Protein AF-A0A3S3UK06-F1 (afdb_monomer)

Solvent-accessible surface area (backbone atoms only — not comparable to full-atom values): 11164 Å² total; per-residue (Å²): 131,56,74,67,57,49,53,51,53,51,48,53,54,51,52,50,52,58,71,68,44,91,61,56,70,67,58,51,51,52,46,54,49,53,47,50,53,51,37,51,52,52,20,54,52,26,47,49,49,29,53,50,50,45,53,53,40,50,52,49,52,54,51,50,52,54,52,50,51,54,51,50,55,51,28,66,76,66,71,41,63,72,65,49,57,58,49,51,55,35,52,49,46,50,51,51,50,41,52,52,52,46,50,51,30,51,52,54,24,58,51,33,59,82,68,93,85,65,58,65,66,59,53,47,54,52,31,56,52,50,46,56,52,47,54,53,50,49,51,54,52,47,64,63,46,36,40,55,39,45,47,28,47,45,65,72,75,37,75,88,63,82,70,55,73,67,55,53,51,52,51,21,51,50,54,34,50,53,51,50,52,52,47,52,52,49,44,46,71,71,41,49,58,56,49,51,54,49,50,54,50,43,55,64,74,74,107

Sequence (207 aa):
MELDEFKAHWKTIQDNEFQQQKIPSEKLKQIIMNTTDTLGHLHSKSAYWKKFGTATNQILLGMLAVVSLIMLIKGIYLHRIAGILESVAYLTIMVIYCIVTIWVFKRQEQIFTIYSGDNVMVTLKQTISAFRRFYLMFNIIYLFLYPAYFYAVIKLFLPYWHPSLQTIFITCALATSISLIGGHWYYKVKFFKKLKSLEENLKYLES

pLDDT: mean 85.5, std 9.91, range [49.47, 96.31]

Structure (mmCIF, N/CA/C/O backbone):
data_AF-A0A3S3UK06-F1
#
_entry.id   AF-A0A3S3UK06-F1
#
loop_
_atom_site.group_PDB
_atom_site.id
_atom_site.type_symbol
_atom_site.label_atom_id
_atom_site.label_alt_id
_atom_site.label_comp_id
_atom_site.label_asym_id
_atom_site.label_entity_id
_atom_site.label_seq_id
_atom_site.pdbx_PDB_ins_code
_atom_site.Cartn_x
_atom_site.Cartn_y
_atom_site.Cartn_z
_atom_site.occupancy
_atom_site.B_iso_or_equiv
_atom_site.auth_seq_id
_atom_site.auth_comp_id
_atom_site.auth_asym_id
_atom_site.auth_atom_id
_atom_site.pdbx_PDB_model_num
ATOM 1 N N . MET A 1 1 ? -57.625 -4.177 30.493 1.00 57.59 1 MET A N 1
ATOM 2 C CA . MET A 1 1 ? -56.449 -3.435 30.972 1.00 57.59 1 MET A CA 1
ATOM 3 C C . MET A 1 1 ? -56.649 -1.996 30.560 1.00 57.59 1 MET A C 1
ATOM 5 O O . MET A 1 1 ? -56.781 -1.738 29.364 1.00 57.59 1 MET A O 1
ATOM 9 N N . GLU A 1 2 ? -56.820 -1.104 31.531 1.00 77.56 2 GLU A N 1
ATOM 10 C CA . GLU A 1 2 ? -57.000 0.323 31.252 1.00 77.56 2 GLU A CA 1
ATOM 11 C C . GLU A 1 2 ? -55.687 0.926 30.729 1.00 77.56 2 GLU A C 1
ATOM 13 O O . GLU A 1 2 ? -54.597 0.411 30.988 1.00 77.56 2 GLU A O 1
ATOM 18 N N . LEU A 1 3 ? -55.773 2.002 29.942 1.00 71.25 3 LEU A N 1
ATOM 19 C CA . LEU A 1 3 ? -54.619 2.606 29.260 1.00 71.25 3 LEU A CA 1
ATOM 20 C C . LEU A 1 3 ? -53.489 2.989 30.237 1.00 71.25 3 LEU A C 1
ATOM 22 O O . LEU A 1 3 ? -52.310 2.947 29.878 1.00 71.25 3 LEU A O 1
ATOM 26 N N . ASP A 1 4 ? -53.846 3.326 31.474 1.00 78.56 4 ASP A N 1
ATOM 27 C CA . ASP A 1 4 ? -52.898 3.703 32.518 1.00 78.56 4 ASP A CA 1
ATOM 28 C C . ASP A 1 4 ? -52.189 2.490 33.139 1.00 78.56 4 ASP A C 1
ATOM 30 O O . ASP A 1 4 ? -50.986 2.561 33.400 1.00 78.56 4 ASP A O 1
ATOM 34 N N . GLU A 1 5 ? -52.855 1.335 33.242 1.00 74.69 5 GLU A N 1
ATOM 35 C CA . GLU A 1 5 ? -52.210 0.064 33.607 1.00 74.69 5 GLU A CA 1
ATOM 36 C C . GLU A 1 5 ? -51.237 -0.401 32.517 1.00 74.69 5 GLU A C 1
ATOM 38 O O . GLU A 1 5 ? -50.160 -0.913 32.824 1.00 74.69 5 GLU A O 1
ATOM 43 N N . PHE A 1 6 ? -51.565 -0.172 31.239 1.00 75.25 6 PHE A N 1
ATOM 44 C CA . PHE A 1 6 ? -50.660 -0.466 30.122 1.00 75.25 6 PHE A CA 1
ATOM 45 C C . PHE A 1 6 ? -49.410 0.398 30.138 1.00 75.25 6 PHE A C 1
ATOM 47 O O . PHE A 1 6 ? -48.307 -0.128 30.006 1.00 75.25 6 PHE A O 1
ATOM 54 N N . LYS A 1 7 ? -49.549 1.704 30.363 1.00 76.75 7 LYS A N 1
ATOM 55 C CA . LYS A 1 7 ? -48.389 2.595 30.489 1.00 76.75 7 LYS A CA 1
ATOM 56 C C . LYS A 1 7 ? -47.527 2.243 31.696 1.00 76.75 7 LYS A C 1
ATOM 58 O O . LYS A 1 7 ? -46.304 2.262 31.574 1.00 76.75 7 LYS A O 1
ATOM 63 N N . ALA A 1 8 ? -48.140 1.912 32.833 1.00 81.06 8 ALA A N 1
ATOM 64 C CA . ALA A 1 8 ? -47.413 1.502 34.029 1.00 81.06 8 ALA A CA 1
ATOM 65 C C . ALA A 1 8 ? -46.635 0.203 33.782 1.00 81.06 8 ALA A C 1
ATOM 67 O O . ALA A 1 8 ? -45.427 0.169 34.001 1.00 81.06 8 ALA A O 1
ATOM 68 N N . HIS A 1 9 ? -47.293 -0.820 33.230 1.00 77.19 9 HIS A N 1
ATOM 69 C CA . HIS A 1 9 ? -46.666 -2.102 32.919 1.00 77.19 9 HIS A CA 1
ATOM 70 C C . HIS A 1 9 ? -45.554 -1.968 31.870 1.00 77.19 9 HIS A C 1
ATOM 72 O O . HIS A 1 9 ? -44.464 -2.505 32.048 1.00 77.19 9 HIS A O 1
ATOM 78 N N . TRP A 1 10 ? -45.792 -1.187 30.815 1.00 75.25 10 TRP A N 1
ATOM 79 C CA . TRP A 1 10 ? -44.802 -0.910 29.778 1.00 75.25 10 TRP A CA 1
ATOM 80 C C . TRP A 1 10 ? -43.575 -0.187 30.333 1.00 75.25 10 TRP A C 1
ATOM 82 O O . TRP A 1 10 ? -42.446 -0.569 30.041 1.00 75.25 10 TRP A O 1
ATOM 92 N N . LYS A 1 11 ? -43.786 0.818 31.188 1.00 77.44 11 LYS A N 1
ATOM 93 C CA . LYS A 1 11 ? -42.698 1.536 31.851 1.00 77.44 11 LYS A CA 1
ATOM 94 C C . LYS A 1 11 ? -41.896 0.616 32.769 1.00 77.44 11 LYS A C 1
ATOM 96 O O . LYS A 1 11 ? -40.678 0.673 32.745 1.00 77.44 11 LYS A O 1
ATOM 101 N N . THR A 1 12 ? -42.549 -0.277 33.515 1.00 78.44 12 THR A N 1
ATOM 102 C CA . THR A 1 12 ? -41.859 -1.270 34.352 1.00 78.44 12 THR A CA 1
ATOM 103 C C . THR A 1 12 ? -41.043 -2.258 33.521 1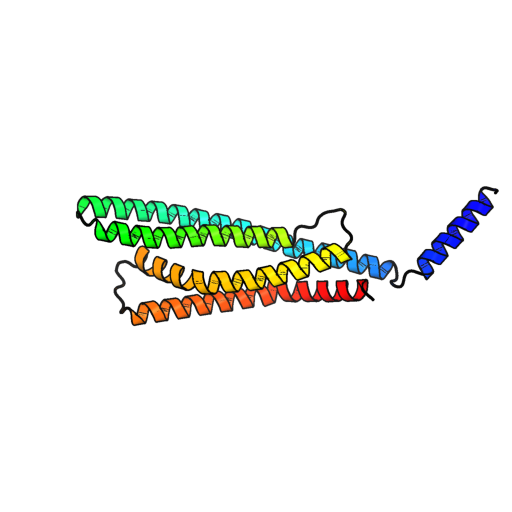.00 78.44 12 THR A C 1
ATOM 105 O O . THR A 1 12 ? -39.917 -2.569 33.894 1.00 78.44 12 THR A O 1
ATOM 108 N N . ILE A 1 13 ? -41.567 -2.730 32.386 1.00 73.19 13 ILE A N 1
ATOM 109 C CA . ILE A 1 13 ? -40.815 -3.588 31.457 1.00 73.19 13 ILE A CA 1
ATOM 110 C C . ILE A 1 13 ? -39.594 -2.838 30.919 1.00 73.19 13 ILE A C 1
ATOM 112 O O . ILE A 1 13 ? -38.487 -3.366 30.957 1.00 73.19 13 ILE A O 1
ATOM 116 N N . GLN A 1 14 ? -39.778 -1.593 30.485 1.00 65.75 14 GLN A N 1
ATOM 117 C CA . GLN A 1 14 ? -38.716 -0.779 29.909 1.00 65.75 14 GLN A CA 1
ATOM 118 C C . GLN A 1 14 ? -37.641 -0.407 30.946 1.00 65.75 14 GLN A C 1
ATOM 120 O O . GLN A 1 14 ? -36.450 -0.504 30.663 1.00 65.75 14 GLN A O 1
ATOM 125 N N . ASP A 1 15 ? -38.039 -0.045 32.166 1.00 67.62 15 ASP A N 1
ATOM 126 C CA . ASP A 1 15 ? -37.126 0.241 33.277 1.00 67.62 15 ASP A CA 1
ATOM 127 C C . ASP A 1 15 ? -36.375 -1.029 33.720 1.00 67.62 15 ASP A C 1
ATOM 129 O O . ASP A 1 15 ? -35.178 -0.965 34.002 1.00 67.62 15 ASP A O 1
ATOM 133 N N . ASN A 1 16 ? -37.028 -2.197 33.702 1.00 64.25 16 ASN A N 1
ATOM 134 C CA . ASN A 1 16 ? -36.376 -3.485 33.954 1.00 64.25 16 ASN A CA 1
ATOM 135 C C . ASN A 1 16 ? -35.381 -3.854 32.843 1.00 64.25 16 ASN A C 1
ATOM 137 O O . ASN A 1 16 ? -34.297 -4.349 33.146 1.00 64.25 16 ASN A O 1
ATOM 141 N N . GLU A 1 17 ? -35.690 -3.575 31.574 1.00 59.44 17 GLU A N 1
ATOM 142 C CA . GLU A 1 17 ? -34.741 -3.732 30.463 1.00 59.44 17 GLU A CA 1
ATOM 143 C C . GLU A 1 17 ? -33.542 -2.783 30.599 1.00 59.44 17 GLU A C 1
ATOM 145 O O . GLU A 1 17 ? -32.403 -3.192 30.371 1.00 59.44 17 GLU A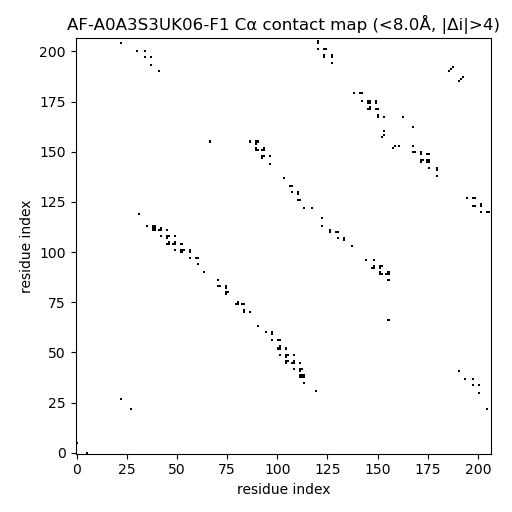 O 1
ATOM 150 N N . PHE A 1 18 ? -33.759 -1.537 31.035 1.00 60.03 18 PHE A N 1
ATOM 151 C CA . PHE A 1 18 ? -32.674 -0.594 31.317 1.00 60.03 18 PHE A CA 1
ATOM 152 C C . PHE A 1 18 ? -31.808 -1.023 32.508 1.00 60.03 18 PHE A C 1
ATOM 154 O O . PHE A 1 18 ? -30.592 -0.842 32.461 1.00 60.03 18 PHE A O 1
ATOM 161 N N . GLN A 1 19 ? -32.392 -1.619 33.551 1.00 59.59 19 GLN A N 1
ATOM 162 C CA . GLN A 1 19 ? -31.635 -2.173 34.682 1.00 59.59 19 GLN A CA 1
ATOM 163 C C . GLN A 1 19 ? -30.876 -3.460 34.322 1.00 59.59 19 GLN A C 1
ATOM 165 O O . GLN A 1 19 ? -29.834 -3.745 34.912 1.00 59.59 19 GLN A O 1
ATOM 170 N N . GLN A 1 20 ? -31.360 -4.222 33.338 1.00 54.88 20 GLN A N 1
ATOM 171 C CA . GLN A 1 20 ? -30.679 -5.410 32.812 1.00 54.88 20 GLN A CA 1
ATOM 172 C C . GLN A 1 20 ? -29.566 -5.085 31.800 1.00 54.88 20 GLN A C 1
ATOM 174 O O . GLN A 1 20 ? -28.734 -5.948 31.502 1.00 54.88 20 GLN A O 1
ATOM 179 N N . GLN A 1 21 ? -29.492 -3.852 31.286 1.00 56.59 21 GLN A N 1
ATOM 180 C CA . GLN A 1 21 ? -28.375 -3.417 30.449 1.00 56.59 21 GLN A CA 1
ATOM 181 C C . GLN A 1 21 ? -27.101 -3.261 31.292 1.00 56.59 21 GLN A C 1
ATOM 183 O O . GLN A 1 21 ? -26.936 -2.311 32.051 1.00 56.59 21 GLN A O 1
ATOM 188 N N . LYS A 1 22 ? -26.140 -4.175 31.093 1.00 65.19 22 LYS A N 1
ATOM 189 C CA . LYS A 1 22 ? -24.798 -4.127 31.711 1.00 65.19 22 LYS A CA 1
ATOM 190 C C . LYS A 1 22 ? -24.031 -2.823 31.446 1.00 65.19 22 LYS A C 1
ATOM 192 O O . LYS A 1 22 ? -23.138 -2.470 32.215 1.00 65.19 22 LYS A O 1
ATOM 197 N N . ILE A 1 23 ? -24.347 -2.124 30.355 1.00 69.44 23 ILE A N 1
ATOM 198 C CA . ILE A 1 23 ? -23.661 -0.904 29.926 1.00 69.44 23 ILE A CA 1
ATOM 199 C C . ILE A 1 23 ? -24.619 0.289 30.045 1.00 69.44 23 ILE A C 1
ATOM 201 O O . ILE A 1 23 ? -25.662 0.283 29.392 1.00 69.44 23 ILE A O 1
ATOM 205 N N . PRO A 1 24 ? -24.252 1.350 30.791 1.00 77.69 24 PRO A N 1
ATOM 206 C CA . PRO A 1 24 ? -25.032 2.581 30.842 1.00 77.69 24 PRO A CA 1
ATOM 207 C C . PRO A 1 24 ? -25.249 3.169 29.444 1.00 77.69 24 PRO A C 1
ATOM 209 O O . PRO A 1 24 ? -24.303 3.282 28.658 1.00 77.69 24 PRO A O 1
ATOM 212 N N . SER A 1 25 ? -26.470 3.616 29.155 1.00 75.94 25 SER A N 1
ATOM 213 C CA . SER A 1 25 ? -26.853 4.159 27.843 1.00 75.94 25 SER A CA 1
ATOM 214 C C . SER A 1 25 ? -25.957 5.315 27.371 1.00 75.94 25 SER A C 1
ATOM 216 O O . SER A 1 25 ? -25.654 5.424 26.184 1.00 75.94 25 SER A O 1
ATOM 218 N N . GLU A 1 26 ? -25.465 6.145 28.292 1.00 79.31 26 GLU A N 1
ATOM 219 C CA . GLU A 1 26 ? -24.520 7.228 28.002 1.00 79.31 26 GLU A CA 1
ATOM 220 C C . GLU A 1 26 ? -23.149 6.708 27.542 1.00 79.31 26 GLU A C 1
ATOM 222 O O . GLU A 1 26 ? -22.608 7.183 26.541 1.00 79.31 26 GLU A O 1
ATOM 227 N N . LYS A 1 27 ? -22.620 5.667 28.198 1.00 80.00 27 LYS A N 1
ATOM 228 C CA . LYS A 1 27 ? -21.371 5.011 27.782 1.00 80.00 27 LYS A CA 1
ATOM 229 C C . LYS A 1 27 ? -21.528 4.301 26.441 1.00 80.00 27 LYS A C 1
ATOM 231 O O . LYS A 1 27 ? -20.632 4.380 25.604 1.00 80.00 27 LYS A O 1
ATOM 236 N N .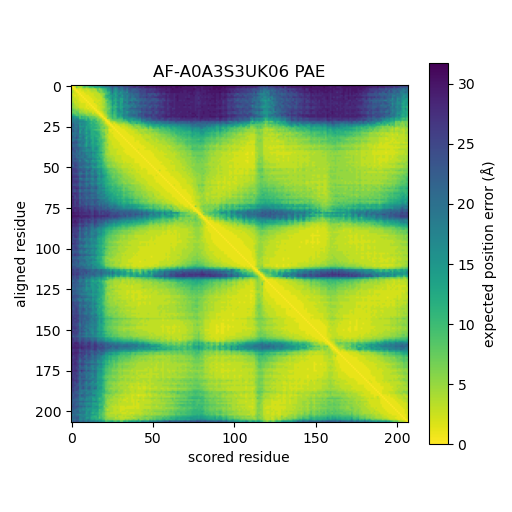 LEU A 1 28 ? -22.675 3.665 26.200 1.00 80.44 28 LEU A N 1
ATOM 237 C CA . LEU A 1 28 ? -22.975 3.048 24.909 1.00 80.44 28 LEU A CA 1
ATOM 238 C C . LEU A 1 28 ? -22.989 4.096 23.785 1.00 80.44 28 LEU A C 1
ATOM 240 O O . LEU A 1 28 ? -22.349 3.895 22.754 1.00 80.44 28 LEU A O 1
ATOM 244 N N . LYS A 1 29 ? -23.633 5.251 24.000 1.00 82.31 29 LYS A N 1
ATOM 245 C CA . LYS A 1 29 ? -23.616 6.371 23.042 1.00 82.31 29 LYS A CA 1
ATOM 246 C C . LYS A 1 29 ? -22.198 6.873 22.770 1.00 82.31 29 LYS A C 1
ATOM 248 O O . LYS A 1 29 ? -21.843 7.065 21.608 1.00 82.31 29 LYS A O 1
ATOM 253 N N . GLN A 1 30 ? -21.374 7.035 23.807 1.00 85.12 30 GLN A N 1
ATOM 254 C CA . GLN A 1 30 ? -19.973 7.441 23.651 1.00 85.12 30 GLN A CA 1
ATOM 255 C C . GLN A 1 30 ? -19.168 6.433 22.817 1.00 85.12 30 GLN A C 1
ATOM 257 O O . GLN A 1 30 ? -18.405 6.836 21.939 1.00 85.12 30 GLN A O 1
ATOM 262 N N . ILE A 1 31 ? -19.368 5.129 23.034 1.00 84.25 31 ILE A N 1
ATOM 263 C CA . ILE A 1 31 ? -18.700 4.067 22.268 1.00 84.25 31 ILE A CA 1
ATOM 264 C C . ILE A 1 31 ? -19.127 4.086 20.801 1.00 84.25 31 ILE A C 1
ATOM 266 O O . ILE A 1 31 ? -18.270 4.002 19.917 1.00 84.25 31 ILE A O 1
ATOM 270 N N . ILE A 1 32 ? -20.428 4.216 20.530 1.00 84.12 32 ILE A N 1
ATOM 271 C CA . ILE A 1 32 ? -20.968 4.279 19.166 1.00 84.12 32 ILE A CA 1
ATOM 272 C C . ILE A 1 32 ? -20.415 5.507 18.433 1.00 84.12 32 ILE A C 1
ATOM 274 O O . ILE A 1 32 ? -19.941 5.381 17.302 1.00 84.12 32 ILE A O 1
ATOM 278 N N . MET A 1 33 ? -20.414 6.673 19.086 1.00 86.06 33 MET A N 1
ATOM 279 C CA . MET A 1 33 ? -19.901 7.921 18.517 1.00 86.06 33 MET A CA 1
ATOM 280 C C . MET A 1 33 ? -18.400 7.824 18.222 1.00 86.06 33 MET A C 1
ATOM 282 O O . MET A 1 33 ? -17.990 7.978 17.075 1.00 86.06 33 MET A O 1
ATOM 286 N N . ASN A 1 34 ? -17.587 7.435 19.211 1.00 87.50 34 ASN A N 1
ATOM 287 C CA . ASN A 1 34 ? -16.140 7.274 19.037 1.00 87.50 34 ASN A CA 1
ATOM 288 C C . ASN A 1 34 ? -15.796 6.238 17.951 1.00 87.50 34 ASN A C 1
ATOM 290 O O . ASN A 1 34 ? -14.875 6.432 17.154 1.00 87.50 34 ASN A O 1
ATOM 294 N N . THR A 1 35 ? -16.547 5.136 17.891 1.00 86.31 35 THR A N 1
ATOM 295 C CA . THR A 1 35 ? -16.371 4.105 16.861 1.00 86.31 35 THR A CA 1
ATOM 296 C C . THR A 1 35 ? -16.671 4.654 15.473 1.00 86.31 35 THR A C 1
ATOM 298 O O . THR A 1 35 ? -15.855 4.485 14.566 1.00 86.31 35 THR A O 1
ATOM 301 N N . THR A 1 36 ? -17.796 5.348 15.313 1.00 86.50 36 THR A N 1
ATOM 302 C CA . THR A 1 36 ? -18.214 5.936 14.034 1.00 86.50 36 THR A CA 1
ATOM 303 C C . THR A 1 36 ? -17.215 6.991 13.562 1.00 86.50 36 THR A C 1
ATOM 305 O O . THR A 1 36 ? -16.745 6.920 12.427 1.00 86.50 36 THR A O 1
ATOM 308 N N . ASP A 1 37 ? -16.792 7.894 14.447 1.00 88.38 37 ASP A N 1
ATOM 309 C CA . ASP A 1 37 ? -15.805 8.935 14.138 1.00 88.38 37 ASP A CA 1
ATOM 310 C C . ASP A 1 37 ? -14.441 8.339 13.776 1.00 88.38 37 ASP A C 1
ATOM 312 O O . ASP A 1 37 ? -13.775 8.754 12.819 1.00 88.38 37 ASP A O 1
ATOM 316 N N . THR A 1 38 ? -14.003 7.326 14.527 1.00 89.06 38 THR A N 1
ATOM 317 C CA . THR A 1 38 ? -12.716 6.673 14.289 1.00 89.06 38 THR A CA 1
ATOM 318 C C . THR A 1 38 ? -12.719 5.900 12.975 1.00 89.06 38 THR A C 1
ATOM 320 O O . THR A 1 38 ? -11.766 6.037 12.200 1.00 89.06 38 THR A O 1
ATOM 323 N N . LEU A 1 39 ? -13.775 5.136 12.689 1.00 89.00 39 LEU A N 1
ATOM 324 C CA . LEU A 1 39 ? -13.937 4.429 11.419 1.00 89.00 39 LEU A CA 1
ATOM 325 C C . LEU A 1 39 ? -14.066 5.407 10.246 1.00 89.00 39 LEU A C 1
ATOM 327 O O . LEU A 1 39 ? -13.360 5.241 9.253 1.00 89.00 39 LEU A O 1
ATOM 331 N N . GLY A 1 40 ? -14.849 6.480 10.383 1.00 88.00 40 GLY A N 1
ATOM 332 C CA . GLY A 1 40 ? -14.988 7.526 9.365 1.00 88.00 40 GLY A CA 1
ATOM 333 C C . GLY A 1 40 ? -13.659 8.228 9.064 1.00 88.00 40 GLY A C 1
ATOM 334 O O . GLY A 1 40 ? -13.299 8.476 7.908 1.00 88.00 40 GLY A O 1
ATOM 335 N N . HIS A 1 41 ? -12.842 8.464 10.091 1.00 90.81 41 HIS A N 1
ATOM 336 C CA . HIS A 1 41 ? -11.490 8.984 9.907 1.00 90.81 41 HIS A CA 1
ATOM 337 C C . HIS A 1 41 ? -10.558 7.994 9.187 1.00 90.81 41 HIS A C 1
ATOM 339 O O . HIS A 1 41 ? -9.734 8.397 8.364 1.00 90.81 41 HIS A O 1
ATOM 345 N N . LEU A 1 42 ? -10.628 6.701 9.511 1.00 91.62 42 LEU A N 1
ATOM 346 C CA . LEU A 1 42 ? -9.814 5.677 8.846 1.00 91.62 42 LEU A CA 1
ATOM 347 C C . LEU A 1 42 ? -10.250 5.469 7.392 1.00 91.62 42 LEU A C 1
ATOM 349 O O . LEU A 1 42 ? -9.396 5.320 6.514 1.00 91.62 42 LEU A O 1
ATOM 353 N N . HIS A 1 43 ? -11.554 5.542 7.128 1.00 92.19 43 HIS A N 1
ATOM 354 C CA . HIS A 1 43 ? -12.124 5.499 5.791 1.00 92.19 43 HIS A CA 1
ATOM 355 C C . HIS A 1 43 ? -11.656 6.682 4.943 1.00 92.19 43 HIS A C 1
ATOM 357 O O . HIS A 1 43 ? -11.059 6.468 3.892 1.00 92.19 43 HIS A O 1
ATOM 363 N N . SER A 1 44 ? -11.817 7.920 5.423 1.00 91.12 44 SER A N 1
ATOM 364 C CA . SER A 1 44 ? -11.397 9.120 4.678 1.00 91.12 44 SER A CA 1
ATOM 365 C C . SER A 1 44 ? -9.900 9.119 4.350 1.00 91.12 44 SER A C 1
ATOM 367 O O . SER A 1 44 ? -9.507 9.442 3.228 1.00 91.12 44 SER A O 1
ATOM 369 N N . LYS A 1 45 ? -9.045 8.667 5.279 1.00 91.62 45 LYS A N 1
ATOM 370 C CA . LYS A 1 45 ? -7.616 8.463 4.995 1.00 91.62 45 LYS A CA 1
ATOM 371 C C . LYS A 1 45 ? -7.362 7.399 3.938 1.00 91.62 45 LYS A C 1
ATOM 373 O O . LYS A 1 45 ? -6.498 7.588 3.086 1.00 91.62 45 LYS A O 1
ATOM 378 N N . SER A 1 46 ? -8.074 6.283 4.001 1.00 91.31 46 SER A N 1
ATOM 379 C CA . SER A 1 46 ? -7.912 5.198 3.030 1.00 91.31 46 SER A CA 1
ATOM 380 C C . SER A 1 46 ? -8.388 5.628 1.639 1.00 91.31 46 SER A C 1
ATOM 382 O O . SER A 1 46 ? -7.699 5.374 0.654 1.00 91.31 46 SER A O 1
ATOM 384 N N . ALA A 1 47 ? -9.489 6.379 1.560 1.00 92.62 47 ALA A N 1
ATOM 385 C CA . ALA A 1 47 ? -9.985 6.992 0.331 1.00 92.62 47 ALA A CA 1
ATOM 386 C C . ALA A 1 47 ? -8.978 7.996 -0.259 1.00 92.62 47 ALA A C 1
ATOM 388 O O . ALA A 1 47 ? -8.718 7.975 -1.464 1.00 92.62 47 ALA A O 1
ATOM 389 N N . TYR A 1 48 ? -8.342 8.823 0.584 1.00 92.81 48 TYR A N 1
ATOM 390 C CA . TYR A 1 48 ? -7.255 9.708 0.155 1.00 92.81 48 TYR A CA 1
ATOM 391 C C . TYR A 1 48 ? -6.105 8.920 -0.484 1.00 92.81 48 TYR A C 1
ATOM 393 O O . TYR A 1 48 ? -5.705 9.232 -1.605 1.00 92.81 48 TYR A O 1
ATOM 401 N N . TRP A 1 49 ? -5.602 7.871 0.178 1.00 90.69 49 TRP A N 1
ATOM 402 C CA . TRP A 1 49 ? -4.501 7.063 -0.362 1.00 90.69 49 TRP A CA 1
ATOM 403 C C . TRP A 1 49 ? -4.870 6.296 -1.615 1.00 90.69 49 TRP A C 1
ATOM 405 O O . TRP A 1 49 ? -4.047 6.192 -2.517 1.00 90.69 49 TRP A O 1
ATOM 415 N N . LYS A 1 50 ? -6.107 5.816 -1.722 1.00 93.50 50 LYS A N 1
ATOM 416 C CA . LYS A 1 50 ? -6.613 5.236 -2.964 1.00 93.50 50 LYS A CA 1
ATOM 417 C C . LYS A 1 50 ? -6.602 6.251 -4.095 1.00 93.50 50 LYS A C 1
ATOM 419 O O . LYS A 1 50 ? -6.113 5.928 -5.175 1.00 93.50 50 LYS A O 1
ATOM 424 N N . LYS A 1 51 ? -7.113 7.466 -3.871 1.00 93.12 51 LYS A N 1
ATOM 425 C CA . LYS A 1 51 ? -7.125 8.515 -4.898 1.00 93.12 51 LYS A CA 1
ATOM 426 C C . LYS A 1 51 ? -5.702 8.901 -5.300 1.00 93.12 51 LYS A C 1
ATOM 428 O O . LYS A 1 51 ? -5.389 8.903 -6.487 1.00 93.12 51 LYS A O 1
ATOM 433 N N . PHE A 1 52 ? -4.843 9.158 -4.316 1.00 90.56 52 PHE A N 1
ATOM 434 C CA . PHE A 1 52 ? -3.438 9.489 -4.535 1.00 90.56 52 PHE A CA 1
ATOM 435 C C . PHE A 1 52 ? -2.703 8.367 -5.277 1.00 90.56 52 PHE A C 1
ATOM 437 O O . PHE A 1 52 ? -2.117 8.610 -6.324 1.00 90.56 52 PHE A O 1
ATOM 444 N N . GLY A 1 53 ? -2.808 7.129 -4.794 1.00 87.88 53 GLY A N 1
ATOM 445 C CA . GLY A 1 53 ? -2.178 5.953 -5.390 1.00 87.88 53 GLY A CA 1
ATOM 446 C C . GLY A 1 53 ? -2.689 5.627 -6.791 1.00 87.88 53 GLY A C 1
ATOM 447 O O . GLY A 1 53 ? -1.925 5.189 -7.643 1.00 87.88 53 GLY A O 1
ATOM 448 N N . THR A 1 54 ? -3.973 5.858 -7.069 1.00 90.69 54 THR A N 1
ATOM 449 C CA . THR A 1 54 ? -4.517 5.699 -8.426 1.00 90.69 54 THR A CA 1
ATOM 450 C C . THR A 1 54 ? -3.925 6.747 -9.363 1.00 90.69 54 THR A C 1
ATOM 452 O O . THR A 1 54 ? -3.480 6.394 -10.451 1.00 90.69 54 THR A O 1
ATOM 455 N N . ALA A 1 55 ? -3.855 8.010 -8.933 1.00 91.88 55 ALA A N 1
ATOM 456 C CA . ALA A 1 55 ? -3.274 9.085 -9.733 1.00 91.88 55 ALA A CA 1
ATOM 457 C C . ALA A 1 55 ? -1.779 8.854 -10.008 1.00 91.88 55 ALA A C 1
ATOM 459 O O . ALA A 1 55 ? -1.338 8.963 -11.150 1.00 91.88 55 ALA A O 1
ATOM 460 N N . THR A 1 56 ? -0.997 8.470 -8.994 1.00 89.81 56 THR A N 1
ATOM 461 C CA . THR A 1 56 ? 0.433 8.183 -9.181 1.00 89.81 56 THR A CA 1
ATOM 462 C C . THR A 1 56 ? 0.663 6.966 -10.075 1.00 89.81 56 THR A C 1
ATOM 464 O O . THR A 1 56 ? 1.539 7.013 -10.936 1.00 89.81 56 THR A O 1
ATOM 467 N N . ASN A 1 57 ? -0.148 5.909 -9.953 1.00 91.88 57 ASN A N 1
ATOM 468 C CA . ASN A 1 57 ? -0.063 4.751 -10.847 1.00 91.88 57 ASN A CA 1
ATOM 469 C C . ASN A 1 57 ? -0.487 5.081 -12.284 1.00 91.88 57 ASN A C 1
ATOM 471 O O . ASN A 1 57 ? 0.098 4.545 -13.218 1.00 91.88 57 ASN A O 1
ATOM 475 N N . GLN A 1 58 ? -1.455 5.978 -12.494 1.00 90.69 58 GLN A N 1
ATOM 476 C CA . GLN A 1 58 ? -1.805 6.464 -13.835 1.00 90.69 58 GLN A CA 1
ATOM 477 C C . GLN A 1 58 ? -0.649 7.235 -14.478 1.00 90.69 58 GLN A C 1
ATOM 479 O O . GLN A 1 58 ? -0.329 6.996 -15.641 1.00 90.69 58 GLN A O 1
ATOM 484 N N . ILE A 1 59 ? 0.015 8.106 -13.713 1.00 91.56 59 ILE A N 1
ATOM 485 C CA . ILE A 1 59 ? 1.218 8.813 -14.170 1.00 91.56 59 ILE A CA 1
ATOM 486 C C . ILE A 1 59 ? 2.318 7.808 -14.526 1.00 91.56 59 ILE A C 1
ATOM 488 O O . ILE A 1 59 ? 2.912 7.906 -15.599 1.00 91.56 59 ILE A O 1
ATOM 492 N N . LEU A 1 60 ? 2.554 6.813 -13.666 1.00 89.56 60 LEU A N 1
ATOM 493 C CA . LEU A 1 60 ? 3.545 5.768 -13.909 1.00 89.56 60 LEU A CA 1
ATOM 494 C C . LEU A 1 60 ? 3.226 4.967 -15.180 1.00 89.56 60 LEU A C 1
ATOM 496 O O . LEU A 1 60 ? 4.110 4.773 -16.005 1.00 89.56 60 LEU A O 1
ATOM 500 N N . LEU A 1 61 ? 1.972 4.561 -15.389 1.00 90.12 61 LEU A N 1
ATOM 501 C CA . LEU A 1 61 ? 1.542 3.885 -16.619 1.00 90.12 61 LEU A CA 1
ATOM 502 C C . LEU A 1 61 ? 1.758 4.757 -17.864 1.00 90.12 61 LEU A C 1
ATOM 504 O O . LEU A 1 61 ? 2.241 4.257 -18.879 1.00 90.12 61 LEU A O 1
ATOM 508 N N . GLY A 1 62 ? 1.472 6.059 -17.777 1.00 90.00 62 GLY A N 1
ATOM 509 C CA . GLY A 1 62 ? 1.770 7.014 -18.845 1.00 90.00 62 GLY A CA 1
ATOM 510 C C . GLY A 1 62 ? 3.267 7.088 -19.163 1.00 90.00 62 GLY A C 1
ATOM 511 O O . GLY A 1 62 ? 3.658 7.004 -20.326 1.00 90.00 62 GLY A O 1
ATOM 512 N N . MET A 1 63 ? 4.121 7.157 -18.138 1.00 88.44 63 MET A N 1
ATOM 513 C CA . MET A 1 63 ? 5.579 7.122 -18.312 1.00 88.44 63 MET A CA 1
ATOM 514 C C . MET A 1 63 ? 6.053 5.803 -18.933 1.00 88.44 63 MET A C 1
ATOM 516 O O . MET A 1 63 ? 6.892 5.821 -19.830 1.00 88.44 63 MET A O 1
ATOM 520 N N . LEU A 1 64 ? 5.499 4.664 -18.508 1.00 88.44 64 LEU A N 1
ATOM 521 C CA . LEU A 1 64 ? 5.832 3.352 -19.070 1.00 88.44 64 LEU A CA 1
ATOM 522 C C . LEU A 1 64 ? 5.462 3.261 -20.555 1.00 88.44 64 LEU A C 1
ATOM 524 O O . LEU A 1 64 ? 6.226 2.681 -21.325 1.00 88.44 64 LEU A O 1
ATOM 528 N N . ALA A 1 65 ? 4.348 3.864 -20.982 1.00 87.62 65 ALA A N 1
ATOM 529 C CA . ALA A 1 65 ? 3.974 3.931 -22.395 1.00 87.62 65 ALA A CA 1
ATOM 530 C C . ALA A 1 65 ? 5.000 4.728 -23.222 1.00 87.62 65 ALA A C 1
ATOM 532 O O . ALA A 1 65 ? 5.427 4.270 -24.283 1.00 87.62 65 ALA A O 1
ATOM 533 N N . VAL A 1 66 ? 5.462 5.874 -22.706 1.00 87.56 66 VAL A N 1
ATOM 534 C CA . VAL A 1 66 ? 6.515 6.681 -23.349 1.00 87.56 66 VAL A CA 1
ATOM 535 C C . VAL A 1 66 ? 7.830 5.904 -23.435 1.00 87.56 66 VAL A C 1
ATOM 537 O O . VAL A 1 66 ? 8.446 5.843 -24.499 1.00 87.56 66 VAL A O 1
ATOM 540 N N . VAL A 1 67 ? 8.246 5.263 -22.341 1.00 85.69 67 VAL A N 1
ATOM 541 C CA . VAL A 1 67 ? 9.458 4.430 -22.299 1.00 85.69 67 VAL A CA 1
ATOM 542 C C . VAL A 1 67 ? 9.365 3.274 -23.299 1.00 85.69 67 VAL A C 1
ATOM 544 O O . VAL A 1 67 ? 10.313 3.033 -24.045 1.00 85.69 67 VAL A O 1
ATOM 547 N N . SER A 1 68 ? 8.206 2.617 -23.382 1.00 85.19 68 SER A N 1
ATOM 548 C CA . SER A 1 68 ? 7.951 1.532 -24.339 1.00 85.19 68 SER A CA 1
ATOM 549 C C . SER A 1 68 ? 8.074 2.008 -25.787 1.00 85.19 68 SER A C 1
ATOM 551 O O . SER A 1 68 ? 8.691 1.330 -26.607 1.00 85.19 68 SER A O 1
ATOM 553 N N . LEU A 1 69 ? 7.551 3.198 -26.102 1.00 85.81 69 LEU A N 1
ATOM 554 C CA . LEU A 1 69 ? 7.661 3.792 -27.436 1.00 85.81 69 LEU A CA 1
ATOM 555 C C . LEU A 1 69 ? 9.121 4.093 -27.804 1.00 85.81 69 LEU A C 1
ATOM 557 O O . LEU A 1 69 ? 9.566 3.740 -28.895 1.00 85.81 69 LEU A O 1
ATOM 561 N N . ILE A 1 70 ? 9.891 4.686 -26.883 1.00 83.81 70 ILE A N 1
ATOM 562 C CA . ILE A 1 70 ? 11.324 4.961 -27.086 1.00 83.81 70 ILE A CA 1
ATOM 563 C C . ILE A 1 70 ? 12.095 3.658 -27.337 1.00 83.81 70 ILE A C 1
ATOM 565 O O . ILE A 1 70 ? 12.949 3.602 -28.226 1.00 83.81 70 ILE A O 1
ATOM 569 N N . MET A 1 71 ? 11.796 2.608 -26.569 1.00 80.50 71 MET A N 1
ATOM 570 C CA . MET A 1 71 ? 12.422 1.293 -26.721 1.00 80.50 71 MET A CA 1
ATOM 571 C C . MET A 1 71 ? 12.090 0.651 -28.064 1.00 80.50 71 MET A C 1
ATOM 573 O O . MET A 1 71 ? 12.987 0.116 -28.711 1.00 80.50 71 MET A O 1
ATOM 577 N N . LEU A 1 72 ? 10.837 0.743 -28.509 1.00 82.38 72 LEU A N 1
ATOM 578 C CA . LEU A 1 72 ? 10.396 0.207 -29.793 1.00 82.38 72 LEU A CA 1
ATOM 579 C C . LEU A 1 72 ? 11.096 0.917 -30.960 1.00 82.38 72 LEU A C 1
ATOM 581 O O . LEU A 1 72 ? 11.649 0.250 -31.832 1.00 82.38 72 LEU A O 1
ATOM 585 N N . ILE A 1 73 ? 11.167 2.253 -30.933 1.00 82.00 73 ILE A N 1
ATOM 586 C CA . ILE A 1 73 ? 11.867 3.044 -31.959 1.00 82.00 73 ILE A CA 1
ATOM 587 C C . ILE A 1 73 ? 13.353 2.662 -32.015 1.00 82.00 73 ILE A C 1
ATOM 589 O O . ILE A 1 73 ? 13.874 2.354 -33.088 1.00 82.00 73 ILE A O 1
ATOM 593 N N . LYS A 1 74 ? 14.038 2.620 -30.862 1.00 77.62 74 LYS A N 1
ATOM 594 C CA . LYS A 1 74 ? 15.454 2.216 -30.795 1.00 77.62 74 LYS A CA 1
ATOM 595 C C . LYS A 1 74 ? 15.670 0.769 -31.237 1.00 77.62 74 LYS A C 1
ATOM 597 O O . LYS A 1 74 ? 16.654 0.486 -31.913 1.00 77.62 74 LYS A O 1
ATOM 602 N N . GLY A 1 75 ? 14.779 -0.141 -30.854 1.00 75.88 75 GLY A N 1
ATOM 603 C CA . GLY A 1 75 ? 14.868 -1.564 -31.167 1.00 75.88 75 GLY A CA 1
ATOM 604 C C . GLY A 1 75 ? 14.719 -1.855 -32.659 1.00 75.88 75 GLY A C 1
ATOM 605 O O . GLY A 1 75 ? 15.498 -2.644 -33.195 1.00 75.88 75 GLY A O 1
ATOM 606 N N . ILE A 1 76 ? 13.781 -1.173 -33.329 1.00 77.44 76 ILE A N 1
ATOM 607 C CA . ILE A 1 76 ? 13.600 -1.245 -34.787 1.00 77.44 76 ILE A CA 1
ATOM 608 C C . ILE A 1 76 ? 14.815 -0.652 -35.504 1.00 77.44 76 ILE A C 1
ATOM 610 O O . ILE A 1 76 ? 15.349 -1.282 -36.410 1.00 77.44 76 ILE A O 1
ATOM 614 N N . TYR A 1 77 ? 15.289 0.519 -35.066 1.00 76.75 77 TYR A N 1
ATOM 615 C CA . TYR A 1 77 ? 16.409 1.214 -35.707 1.00 76.75 77 TYR A CA 1
ATOM 616 C C . TYR A 1 77 ? 17.755 0.482 -35.553 1.00 76.75 77 TYR A C 1
ATOM 618 O O . TYR A 1 77 ? 18.588 0.516 -36.451 1.00 76.75 77 TYR A O 1
ATOM 626 N N . LEU A 1 78 ? 17.983 -0.187 -34.416 1.00 76.06 78 LEU A N 1
ATOM 627 C CA . LEU A 1 78 ? 19.245 -0.878 -34.109 1.00 76.06 78 LEU A CA 1
ATOM 628 C C . LEU A 1 78 ? 19.206 -2.394 -34.382 1.00 76.06 78 LEU A C 1
ATOM 630 O O . LEU A 1 78 ? 20.195 -3.070 -34.103 1.00 76.06 78 LEU A O 1
ATOM 634 N N . HIS A 1 79 ? 18.085 -2.943 -34.866 1.00 69.94 79 HIS A N 1
ATOM 635 C CA . HIS A 1 79 ? 17.861 -4.383 -35.088 1.00 69.94 79 HIS A CA 1
ATOM 636 C C . HIS A 1 79 ? 18.181 -5.290 -33.874 1.00 69.94 79 HIS A C 1
ATOM 638 O O . HIS A 1 79 ? 18.563 -6.451 -34.022 1.00 69.94 79 HIS A O 1
ATOM 644 N N . ARG A 1 80 ? 18.014 -4.791 -32.640 1.00 67.81 80 ARG A N 1
ATOM 645 C CA . ARG A 1 80 ? 18.338 -5.526 -31.398 1.00 67.81 80 ARG A CA 1
ATOM 646 C C . ARG A 1 80 ? 17.093 -6.099 -30.720 1.00 67.81 80 ARG A C 1
ATOM 648 O O . ARG A 1 80 ? 16.639 -5.586 -29.701 1.00 67.81 80 ARG A O 1
ATOM 655 N N . ILE A 1 81 ? 16.574 -7.202 -31.255 1.00 66.25 81 ILE A N 1
ATOM 656 C CA . ILE A 1 81 ? 15.332 -7.843 -30.780 1.00 66.25 81 ILE A CA 1
ATOM 657 C C . ILE A 1 81 ? 15.461 -8.410 -29.350 1.00 66.25 81 ILE A C 1
ATOM 659 O O . ILE A 1 81 ? 14.529 -8.291 -28.559 1.00 66.25 81 ILE A O 1
ATOM 663 N N . ALA A 1 82 ? 16.622 -8.957 -28.966 1.00 67.25 82 ALA A N 1
ATOM 664 C CA . ALA A 1 82 ? 16.822 -9.542 -27.630 1.00 67.25 82 ALA A CA 1
ATOM 665 C C . ALA A 1 82 ? 16.650 -8.522 -26.483 1.00 67.25 82 ALA A C 1
ATOM 667 O O . ALA A 1 82 ? 16.050 -8.837 -25.458 1.00 67.25 82 ALA A O 1
ATOM 668 N N . GLY A 1 83 ? 17.095 -7.274 -26.681 1.00 69.69 83 GLY A N 1
ATOM 669 C CA . GLY A 1 83 ? 16.928 -6.197 -25.695 1.00 69.69 83 GLY A CA 1
ATOM 670 C C . GLY A 1 83 ? 15.479 -5.715 -25.546 1.00 69.69 83 GLY A C 1
ATOM 671 O O . GLY A 1 83 ? 15.108 -5.175 -24.502 1.00 69.69 83 GLY A O 1
ATOM 672 N N . ILE A 1 84 ? 14.640 -5.945 -26.562 1.00 75.88 84 ILE A N 1
ATOM 673 C CA . ILE A 1 84 ? 13.205 -5.641 -26.500 1.00 75.88 84 ILE A CA 1
ATOM 674 C C . ILE A 1 84 ? 12.508 -6.643 -25.572 1.00 75.88 84 ILE A C 1
ATOM 676 O O . ILE A 1 84 ? 11.730 -6.230 -24.716 1.00 75.88 84 ILE A O 1
ATOM 680 N N . LEU A 1 85 ? 12.819 -7.941 -25.681 1.00 80.31 85 LEU A N 1
ATOM 681 C CA . LEU A 1 85 ? 12.184 -8.984 -24.865 1.00 80.31 85 LEU A CA 1
ATOM 682 C C . LEU A 1 85 ? 12.490 -8.822 -23.365 1.00 80.31 85 LEU A C 1
ATOM 684 O O . LEU A 1 85 ? 11.585 -8.907 -22.536 1.00 80.31 85 LEU A O 1
ATOM 688 N N . GLU A 1 86 ? 13.745 -8.525 -23.016 1.00 80.81 86 GLU A N 1
ATOM 689 C CA . GLU A 1 86 ? 14.152 -8.248 -21.630 1.00 80.81 86 GLU A CA 1
ATOM 690 C C . GLU A 1 86 ? 13.431 -7.006 -21.068 1.00 80.81 86 GLU A C 1
ATOM 692 O O . GLU A 1 86 ? 12.928 -7.016 -19.944 1.00 80.81 86 GLU A O 1
ATOM 697 N N . SER A 1 87 ? 13.275 -5.961 -21.888 1.00 81.81 87 SER A N 1
ATOM 698 C CA . SER A 1 87 ? 12.533 -4.754 -21.506 1.00 81.81 87 SER A CA 1
ATOM 699 C C . SER A 1 87 ? 11.045 -5.031 -21.273 1.00 81.81 87 SER A C 1
ATOM 701 O O . SER A 1 87 ? 10.471 -4.520 -20.312 1.00 81.81 87 SER A O 1
ATOM 703 N N . VAL A 1 88 ? 10.418 -5.880 -22.097 1.00 87.19 88 VAL A N 1
ATOM 704 C CA . VAL A 1 88 ? 9.018 -6.307 -21.915 1.00 87.19 88 VAL A CA 1
ATOM 705 C C . VAL A 1 88 ? 8.825 -7.030 -20.580 1.00 87.19 88 VAL A C 1
ATOM 707 O O . VAL A 1 88 ? 7.825 -6.793 -19.895 1.00 87.19 88 VAL A O 1
ATOM 710 N N . ALA A 1 89 ? 9.787 -7.858 -20.160 1.00 89.75 89 ALA A N 1
ATOM 711 C CA . ALA A 1 89 ? 9.730 -8.518 -18.857 1.00 89.75 89 ALA A CA 1
ATOM 712 C C . ALA A 1 89 ? 9.722 -7.495 -17.705 1.00 89.75 89 ALA A C 1
ATOM 714 O O . ALA A 1 89 ? 8.880 -7.575 -16.808 1.00 89.75 89 ALA A O 1
ATOM 715 N N . TYR A 1 90 ? 10.587 -6.479 -17.756 1.00 90.69 90 TYR A N 1
ATOM 716 C CA . TYR A 1 90 ? 10.614 -5.422 -16.739 1.00 90.69 90 TYR A CA 1
ATOM 717 C C . TYR A 1 90 ? 9.361 -4.542 -16.758 1.00 90.69 90 TYR A C 1
ATOM 719 O O . TYR A 1 90 ? 8.826 -4.216 -15.698 1.00 90.69 90 TYR A O 1
ATOM 727 N N . LEU A 1 91 ? 8.844 -4.199 -17.940 1.00 91.44 91 LEU A N 1
ATOM 728 C CA . LEU A 1 91 ? 7.580 -3.469 -18.074 1.00 91.44 91 LEU A CA 1
ATOM 729 C C . LEU A 1 91 ? 6.421 -4.251 -17.446 1.00 91.44 91 LEU A C 1
ATOM 731 O O . LEU A 1 91 ? 5.596 -3.674 -16.741 1.00 91.44 91 LEU A O 1
ATOM 735 N N . THR A 1 92 ? 6.395 -5.571 -17.634 1.00 92.44 92 THR A N 1
ATOM 736 C CA . THR A 1 92 ? 5.379 -6.448 -17.037 1.00 92.44 92 THR A CA 1
ATOM 737 C C . THR A 1 92 ? 5.426 -6.397 -15.511 1.00 92.44 92 THR A C 1
ATOM 739 O O . THR A 1 92 ? 4.384 -6.252 -14.873 1.00 92.44 92 THR A O 1
ATOM 742 N N . ILE A 1 93 ? 6.622 -6.429 -14.911 1.00 94.94 93 ILE A N 1
ATOM 743 C CA . ILE A 1 93 ? 6.795 -6.279 -13.455 1.00 94.94 93 ILE A CA 1
ATOM 744 C C . ILE A 1 93 ? 6.230 -4.935 -12.972 1.00 94.94 93 ILE A C 1
ATOM 746 O O . ILE A 1 93 ? 5.512 -4.892 -11.972 1.00 94.94 93 ILE A O 1
ATOM 750 N N . MET A 1 94 ? 6.499 -3.845 -13.697 1.00 94.38 94 MET A N 1
ATOM 751 C CA . MET A 1 94 ? 5.984 -2.513 -13.359 1.00 94.38 94 MET A CA 1
ATOM 752 C C . MET A 1 94 ? 4.453 -2.442 -13.448 1.00 94.38 94 MET A C 1
ATOM 754 O O . MET A 1 94 ? 3.805 -1.862 -12.577 1.00 94.38 94 MET A O 1
ATOM 758 N N . VAL A 1 95 ? 3.854 -3.073 -14.461 1.00 93.44 95 VAL A N 1
ATOM 759 C CA . VAL A 1 95 ? 2.392 -3.155 -14.604 1.00 93.44 95 VAL A CA 1
ATOM 760 C C . VAL A 1 95 ? 1.772 -3.972 -13.468 1.00 93.44 95 VAL A C 1
ATOM 762 O O . VAL A 1 95 ? 0.792 -3.526 -12.867 1.00 93.44 95 VAL A O 1
ATOM 765 N N . ILE A 1 96 ? 2.358 -5.124 -13.122 1.00 95.12 96 ILE A N 1
ATOM 766 C CA . ILE A 1 96 ? 1.925 -5.935 -11.972 1.00 95.12 96 ILE A CA 1
ATOM 767 C C . ILE A 1 96 ? 1.981 -5.097 -10.693 1.00 95.12 96 ILE A C 1
ATOM 769 O O . ILE A 1 96 ? 1.016 -5.089 -9.927 1.00 95.12 96 ILE A O 1
ATOM 773 N N . TYR A 1 97 ? 3.063 -4.342 -10.490 1.00 94.94 97 TYR A N 1
ATOM 774 C CA . TYR A 1 97 ? 3.195 -3.443 -9.349 1.00 94.94 97 TYR A CA 1
ATOM 775 C C . TYR A 1 97 ? 2.053 -2.421 -9.272 1.00 94.94 97 TYR A C 1
ATOM 777 O O . TYR A 1 97 ? 1.429 -2.280 -8.215 1.00 94.94 97 TYR A O 1
ATOM 785 N N . CYS A 1 98 ? 1.720 -1.758 -10.382 1.00 93.81 98 CYS A N 1
ATOM 786 C CA . CYS A 1 98 ? 0.605 -0.809 -10.440 1.00 93.81 98 CYS A CA 1
ATOM 787 C C . CYS A 1 98 ? -0.732 -1.470 -10.073 1.00 93.81 98 CYS A C 1
ATOM 789 O O . CYS A 1 98 ? -1.474 -0.948 -9.238 1.00 93.81 98 CYS A O 1
ATOM 791 N N . ILE A 1 99 ? -1.035 -2.630 -10.667 1.00 93.94 99 ILE A N 1
ATOM 792 C CA . ILE A 1 99 ? -2.289 -3.364 -10.433 1.00 93.94 99 ILE A CA 1
ATOM 793 C C . ILE A 1 99 ? -2.414 -3.754 -8.960 1.00 93.94 99 ILE A C 1
ATOM 795 O O . ILE A 1 99 ? -3.441 -3.485 -8.328 1.00 93.94 99 ILE A O 1
ATOM 799 N N . VAL A 1 100 ? -1.358 -4.345 -8.397 1.00 95.00 100 VAL A N 1
ATOM 800 C CA . VAL A 1 100 ? -1.315 -4.753 -6.990 1.00 95.00 100 VAL A CA 1
ATOM 801 C C . VAL A 1 100 ? -1.482 -3.543 -6.074 1.00 95.00 100 VAL A C 1
ATOM 803 O O . VAL A 1 100 ? -2.263 -3.596 -5.125 1.00 95.00 100 VAL A O 1
ATOM 806 N N . THR A 1 101 ? -0.819 -2.429 -6.378 1.00 92.75 101 THR A N 1
ATOM 807 C CA . THR A 1 101 ? -0.898 -1.205 -5.574 1.00 92.75 101 THR A CA 1
ATOM 808 C C . THR A 1 101 ? -2.308 -0.616 -5.557 1.00 92.75 101 THR A C 1
ATOM 810 O O . THR A 1 101 ? -2.834 -0.289 -4.489 1.00 92.75 101 THR A O 1
ATOM 813 N N . ILE A 1 102 ? -2.967 -0.535 -6.717 1.00 92.69 102 ILE A N 1
ATOM 814 C CA . ILE A 1 102 ? -4.365 -0.084 -6.819 1.00 92.69 102 ILE A CA 1
ATOM 815 C C . ILE A 1 102 ? -5.289 -1.019 -6.032 1.00 92.69 102 ILE A C 1
ATOM 817 O O . ILE A 1 102 ? -6.154 -0.555 -5.280 1.00 92.69 102 ILE A O 1
ATOM 821 N N . TRP A 1 103 ? -5.101 -2.333 -6.177 1.00 94.00 103 TRP A N 1
ATOM 822 C CA . TRP A 1 103 ? -5.891 -3.330 -5.461 1.00 94.00 103 TRP A CA 1
ATOM 823 C C . TRP A 1 103 ? -5.735 -3.203 -3.941 1.00 94.00 103 TRP A C 1
ATOM 825 O O . TRP A 1 103 ? -6.741 -3.191 -3.229 1.00 94.00 103 TRP A O 1
ATOM 835 N N . VAL A 1 104 ? -4.506 -3.026 -3.445 1.00 93.94 104 VAL A N 1
ATOM 836 C CA . VAL A 1 104 ? -4.207 -2.828 -2.019 1.00 93.94 104 VAL A CA 1
ATOM 837 C C . VAL A 1 104 ? -4.957 -1.620 -1.462 1.00 93.94 104 VAL A C 1
ATOM 839 O O . VAL A 1 104 ? -5.641 -1.749 -0.446 1.00 93.94 104 VAL A O 1
ATOM 842 N N . PHE A 1 105 ? -4.884 -0.460 -2.120 1.00 91.88 105 PHE A N 1
ATOM 843 C CA . PHE A 1 105 ? -5.555 0.740 -1.614 1.00 91.88 105 PHE A CA 1
ATOM 844 C C . PHE A 1 105 ? -7.079 0.636 -1.676 1.00 91.88 105 PHE A C 1
ATOM 846 O O . PHE A 1 105 ? -7.766 1.051 -0.741 1.00 91.88 105 PHE A O 1
ATOM 853 N N . LYS A 1 106 ? -7.622 0.025 -2.737 1.00 92.56 106 LYS A N 1
ATOM 854 C CA . LYS A 1 106 ? -9.057 -0.276 -2.821 1.00 92.56 106 LYS A CA 1
ATOM 855 C C . LYS A 1 106 ? -9.487 -1.204 -1.686 1.00 92.56 106 LYS A C 1
ATOM 857 O O . LYS A 1 106 ? -10.511 -0.966 -1.051 1.00 92.56 106 LYS A O 1
ATOM 862 N N . ARG A 1 107 ? -8.704 -2.248 -1.402 1.00 93.31 107 ARG A N 1
ATOM 863 C CA . ARG A 1 107 ? -9.010 -3.198 -0.330 1.00 93.31 107 ARG A CA 1
ATOM 864 C C . ARG A 1 107 ? -8.954 -2.538 1.046 1.00 93.31 107 ARG A C 1
ATOM 866 O O . ARG A 1 107 ? -9.811 -2.818 1.876 1.00 93.31 107 ARG A O 1
ATOM 873 N N . GLN A 1 108 ? -7.993 -1.648 1.272 1.00 92.81 108 GLN A N 1
ATOM 874 C CA . GLN A 1 108 ? -7.875 -0.887 2.514 1.00 92.81 108 GLN A CA 1
ATOM 875 C C . GLN A 1 108 ? -9.104 -0.005 2.775 1.00 92.81 108 GLN A C 1
ATOM 877 O O . GLN A 1 108 ? -9.642 -0.014 3.877 1.00 92.81 108 GLN A O 1
ATOM 882 N N . GLU A 1 109 ? -9.573 0.730 1.765 1.00 93.31 109 GLU A N 1
ATOM 883 C CA . GLU A 1 109 ? -10.777 1.568 1.862 1.00 93.31 109 GLU A CA 1
ATOM 884 C C . GLU A 1 109 ? -12.034 0.741 2.178 1.00 93.31 109 GLU A C 1
ATOM 886 O O . GLU A 1 109 ? -12.823 1.122 3.047 1.00 93.31 109 GLU A O 1
ATOM 891 N N . GLN A 1 110 ? -12.181 -0.424 1.535 1.00 91.56 110 GLN A N 1
ATOM 892 C CA . GLN A 1 110 ? -13.299 -1.343 1.774 1.00 91.56 110 GLN A CA 1
ATOM 893 C C . GLN A 1 110 ? -13.372 -1.828 3.226 1.00 91.56 110 GLN A C 1
ATOM 895 O O . GLN A 1 110 ? -14.467 -1.965 3.758 1.00 91.56 110 GLN A O 1
ATOM 900 N N . ILE A 1 111 ? -12.227 -2.062 3.878 1.00 91.31 111 ILE A N 1
ATOM 901 C CA . ILE A 1 111 ? -12.178 -2.536 5.273 1.00 91.31 111 ILE A CA 1
ATOM 902 C C . ILE A 1 111 ? -12.804 -1.526 6.236 1.00 91.31 111 ILE A C 1
ATOM 904 O O . ILE A 1 111 ? -13.399 -1.927 7.227 1.00 91.31 111 ILE A O 1
ATOM 908 N N . PHE A 1 112 ? -12.681 -0.230 5.949 1.00 88.69 112 PHE A N 1
ATOM 909 C CA . PHE A 1 112 ? -13.196 0.836 6.810 1.00 88.69 112 PHE A CA 1
ATOM 910 C C . PHE A 1 112 ? -14.524 1.421 6.328 1.00 88.69 112 PHE A C 1
ATOM 912 O O . PHE A 1 112 ? -14.966 2.439 6.853 1.00 88.69 112 PHE A O 1
ATOM 919 N N . THR A 1 113 ? -15.152 0.827 5.314 1.00 83.25 113 THR A N 1
ATOM 920 C CA . THR A 1 113 ? -16.461 1.288 4.845 1.00 83.25 113 THR A CA 1
ATOM 921 C C . THR A 1 113 ? -17.517 0.931 5.889 1.00 83.25 113 THR A C 1
ATOM 923 O O . THR A 1 113 ? -17.691 -0.238 6.223 1.00 83.25 113 THR A O 1
ATOM 926 N N . ILE A 1 114 ? -18.191 1.947 6.429 1.00 67.94 114 ILE A N 1
ATOM 927 C CA . ILE A 1 114 ? -19.253 1.781 7.425 1.00 67.94 114 ILE A CA 1
ATOM 928 C C . ILE A 1 114 ? -20.559 1.501 6.679 1.00 67.94 114 ILE A C 1
ATOM 930 O O . ILE A 1 114 ? -21.005 2.342 5.899 1.00 67.94 114 ILE A O 1
ATOM 934 N N . TYR A 1 115 ? -21.182 0.350 6.928 1.00 62.41 115 TYR A N 1
ATOM 935 C CA . TYR A 1 115 ? -22.542 0.074 6.471 1.00 62.41 115 TYR A CA 1
ATOM 936 C C . TYR A 1 115 ? -23.526 0.535 7.550 1.00 62.41 115 TYR A C 1
ATOM 938 O O . TYR A 1 115 ? -23.489 0.080 8.694 1.00 62.41 115 TYR A O 1
ATOM 946 N N . SER A 1 116 ? -24.382 1.493 7.201 1.00 49.47 116 SER A N 1
ATOM 947 C CA . SER A 1 116 ? -25.458 1.976 8.063 1.00 49.47 116 SER A CA 1
ATOM 948 C C . SER A 1 116 ? -26.517 0.881 8.211 1.00 49.47 116 SER A C 1
ATOM 950 O O . SER A 1 116 ? -27.314 0.680 7.299 1.00 49.47 116 SER A O 1
ATOM 952 N N . GLY A 1 117 ? -26.507 0.159 9.331 1.00 55.88 117 GLY A N 1
ATOM 953 C CA . GLY A 1 117 ? -27.523 -0.855 9.643 1.00 55.88 117 GLY A CA 1
ATOM 954 C C . GLY A 1 117 ? -27.015 -2.038 10.464 1.00 55.88 117 GLY A C 1
ATOM 955 O O . GLY A 1 117 ? -27.815 -2.718 11.099 1.00 55.88 117 GLY A O 1
ATOM 956 N N . ASP A 1 118 ? -25.699 -2.254 10.506 1.00 61.72 118 ASP A N 1
ATOM 957 C CA . ASP A 1 118 ? -25.112 -3.395 11.209 1.00 61.72 118 ASP A CA 1
ATOM 958 C C . ASP A 1 118 ? -24.855 -3.118 12.697 1.00 61.72 118 ASP A C 1
ATOM 960 O O . ASP A 1 118 ? -24.547 -1.999 13.117 1.00 61.72 118 ASP A O 1
ATOM 964 N N . ASN A 1 119 ? -24.932 -4.176 13.510 1.00 77.75 119 ASN A N 1
ATOM 965 C CA . ASN A 1 119 ? -24.574 -4.131 14.926 1.00 77.75 119 ASN A CA 1
ATOM 966 C C . ASN A 1 119 ? -23.109 -3.683 15.092 1.00 77.75 119 ASN A C 1
ATOM 968 O O . ASN A 1 119 ? -22.189 -4.331 14.590 1.00 77.75 119 ASN A O 1
ATOM 972 N N . VAL A 1 120 ? -22.892 -2.612 15.861 1.00 79.69 120 VAL A N 1
ATOM 973 C CA . VAL A 1 120 ? -21.578 -1.994 16.108 1.00 79.69 120 VAL A CA 1
ATOM 974 C C . VAL A 1 120 ? -20.532 -3.005 16.586 1.00 79.69 120 VAL A C 1
ATOM 976 O O . VAL A 1 120 ? -19.389 -2.961 16.131 1.00 79.69 120 VAL A O 1
ATOM 979 N N . MET A 1 121 ? -20.916 -3.960 17.436 1.00 82.38 121 MET A N 1
ATOM 980 C CA . MET A 1 121 ? -20.022 -5.023 17.907 1.00 82.38 121 MET A CA 1
ATOM 981 C C . MET A 1 121 ? -19.546 -5.921 16.753 1.00 82.38 121 MET A C 1
ATOM 983 O O . MET A 1 121 ? -18.357 -6.227 16.637 1.00 82.38 121 MET A O 1
ATOM 987 N N . VAL A 1 122 ? -20.464 -6.318 15.867 1.00 83.62 122 VAL A N 1
ATOM 988 C CA . VAL A 1 122 ? -20.163 -7.172 14.707 1.00 83.62 122 VAL A CA 1
ATOM 989 C C . VAL A 1 122 ? -19.264 -6.428 13.720 1.00 83.62 122 VAL A C 1
ATOM 991 O O . VAL A 1 122 ? -18.231 -6.964 13.309 1.00 83.62 122 VAL A O 1
ATOM 994 N N . THR A 1 123 ? -19.595 -5.174 13.412 1.00 84.00 123 THR A N 1
ATOM 995 C CA . THR A 1 123 ? -18.821 -4.311 12.510 1.00 84.00 123 THR A CA 1
ATOM 996 C C . THR A 1 123 ? -17.393 -4.101 13.012 1.00 84.00 123 THR A C 1
ATOM 998 O O . THR A 1 123 ? -16.436 -4.234 12.244 1.00 84.00 123 THR A O 1
ATOM 1001 N N . LEU A 1 124 ? -17.217 -3.839 14.312 1.00 87.56 124 LEU A N 1
ATOM 1002 C CA . LEU A 1 124 ? -15.901 -3.699 14.942 1.00 87.56 124 LEU A CA 1
ATOM 1003 C C . LEU A 1 124 ? -15.067 -4.975 14.804 1.00 87.56 124 LEU A C 1
ATOM 1005 O O . LEU A 1 124 ? -13.925 -4.927 14.333 1.00 87.56 124 LEU A O 1
ATOM 1009 N N . LYS A 1 125 ? -15.645 -6.125 15.163 1.00 88.94 125 LYS A N 1
ATOM 1010 C CA . LYS A 1 125 ? -14.967 -7.426 15.112 1.00 88.94 125 LYS A CA 1
ATOM 1011 C C . LYS A 1 125 ? -14.518 -7.782 13.696 1.00 88.94 125 LYS A C 1
ATOM 1013 O O . LYS A 1 125 ? -13.375 -8.202 13.493 1.00 88.94 125 LYS A O 1
ATOM 1018 N N . GLN A 1 126 ? -15.390 -7.570 12.710 1.00 89.00 126 GLN A N 1
ATOM 1019 C CA . GLN A 1 126 ? -15.071 -7.794 11.301 1.00 89.00 126 GLN A CA 1
ATOM 1020 C C . GLN A 1 126 ? -13.982 -6.837 10.808 1.00 89.00 126 GLN A C 1
ATOM 1022 O O . GLN A 1 126 ? -13.010 -7.294 10.207 1.00 89.00 126 GLN A O 1
ATOM 1027 N N . THR A 1 127 ? -14.086 -5.543 11.118 1.00 90.06 127 THR A N 1
ATOM 1028 C CA . THR A 1 127 ? -13.120 -4.521 10.680 1.00 90.06 127 THR A CA 1
ATOM 1029 C C . THR A 1 127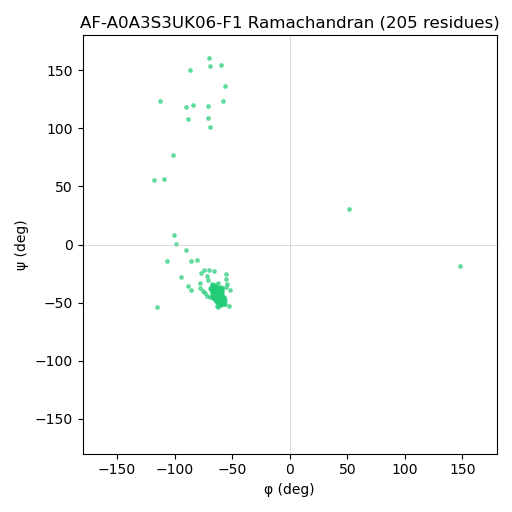 ? -11.719 -4.787 11.231 1.00 90.06 127 THR A C 1
ATOM 1031 O O . THR A 1 127 ? -10.745 -4.799 10.475 1.00 90.06 127 THR A O 1
ATOM 1034 N N . ILE A 1 128 ? -11.601 -5.054 12.537 1.00 91.44 128 ILE A N 1
ATOM 1035 C CA . ILE A 1 128 ? -10.313 -5.328 13.194 1.00 91.44 128 ILE A CA 1
ATOM 1036 C C . ILE A 1 128 ? -9.675 -6.596 12.612 1.00 91.44 128 ILE A C 1
ATOM 1038 O O . ILE A 1 128 ? -8.494 -6.597 12.251 1.00 91.44 128 ILE A O 1
ATOM 1042 N N . SER A 1 129 ? -10.456 -7.672 12.474 1.00 92.19 129 SER A N 1
ATOM 1043 C CA . SER A 1 129 ? -9.984 -8.938 11.902 1.00 92.19 129 SER A CA 1
ATOM 1044 C C . SER A 1 129 ? -9.544 -8.780 10.442 1.00 92.19 129 SER A C 1
ATOM 1046 O O . SER A 1 129 ? -8.448 -9.210 10.064 1.00 92.19 129 SER A O 1
ATOM 1048 N N . ALA A 1 130 ? -10.355 -8.102 9.625 1.00 93.19 130 ALA A N 1
ATOM 1049 C CA . ALA A 1 130 ? -10.062 -7.846 8.221 1.00 93.19 130 ALA A CA 1
ATOM 1050 C C . ALA A 1 130 ? -8.800 -6.994 8.053 1.00 93.19 130 ALA A C 1
ATOM 1052 O O . ALA A 1 130 ? -7.959 -7.321 7.214 1.00 93.19 130 ALA A O 1
ATOM 1053 N N . PHE A 1 131 ? -8.617 -5.961 8.883 1.00 93.25 131 PHE A N 1
ATOM 1054 C CA . PHE A 1 131 ? -7.418 -5.134 8.842 1.00 93.25 131 PHE A CA 1
ATOM 1055 C C . PHE A 1 131 ? -6.155 -5.914 9.214 1.00 93.25 131 PHE A C 1
ATOM 1057 O O . PHE A 1 131 ? -5.152 -5.804 8.514 1.00 93.25 131 PHE A O 1
ATOM 1064 N N . ARG A 1 132 ? -6.184 -6.728 10.278 1.00 92.44 132 ARG A N 1
ATOM 1065 C CA . ARG A 1 132 ? -5.022 -7.546 10.678 1.00 92.44 132 ARG A CA 1
ATOM 1066 C C . ARG A 1 132 ? -4.588 -8.488 9.550 1.00 92.44 132 ARG A C 1
ATOM 1068 O O . ARG A 1 132 ? -3.402 -8.557 9.230 1.00 92.44 132 ARG A O 1
ATOM 1075 N N . ARG A 1 133 ? -5.550 -9.160 8.904 1.00 93.38 133 ARG A N 1
ATOM 1076 C CA . ARG A 1 133 ? -5.289 -10.032 7.743 1.00 93.38 133 ARG A CA 1
ATOM 1077 C C . ARG A 1 133 ? -4.756 -9.248 6.547 1.00 93.38 133 ARG A C 1
ATOM 1079 O O . ARG A 1 133 ? -3.775 -9.661 5.935 1.00 93.38 133 ARG A O 1
ATOM 1086 N N . PHE A 1 134 ? -5.371 -8.109 6.235 1.00 94.50 134 PHE A N 1
ATOM 1087 C CA . PHE A 1 134 ? -4.916 -7.216 5.171 1.00 94.50 134 PHE A CA 1
ATOM 1088 C C . PHE A 1 134 ? -3.483 -6.744 5.397 1.00 94.50 134 PHE A C 1
ATOM 1090 O O . PHE A 1 134 ? -2.679 -6.805 4.477 1.00 94.50 134 PHE A O 1
ATOM 1097 N N . TYR A 1 135 ? -3.150 -6.324 6.615 1.00 93.56 135 TYR A N 1
ATOM 1098 C CA . TYR A 1 135 ? -1.824 -5.830 6.958 1.00 93.56 135 TYR A CA 1
ATOM 1099 C C . TYR A 1 135 ? -0.744 -6.903 6.772 1.00 93.56 135 TYR A C 1
ATOM 1101 O O . TYR A 1 135 ? 0.322 -6.629 6.222 1.00 93.56 135 TYR A O 1
ATOM 1109 N N . LEU A 1 136 ? -1.026 -8.141 7.182 1.00 93.69 136 LEU A N 1
ATOM 1110 C CA . LEU A 1 136 ? -0.115 -9.263 6.964 1.00 93.69 136 LEU A CA 1
ATOM 1111 C C . LEU A 1 136 ? 0.057 -9.563 5.467 1.00 93.69 136 LEU A C 1
ATOM 1113 O O . LEU A 1 136 ? 1.188 -9.629 4.990 1.00 93.69 136 LEU A O 1
ATOM 1117 N N . MET A 1 137 ? -1.044 -9.655 4.711 1.00 93.56 137 MET A N 1
ATOM 1118 C CA . MET A 1 137 ? -0.987 -9.868 3.258 1.00 93.56 137 MET A CA 1
ATOM 1119 C C . MET A 1 137 ? -0.242 -8.745 2.532 1.00 93.56 137 MET A C 1
ATOM 1121 O O . MET A 1 137 ? 0.577 -9.027 1.666 1.00 93.56 137 MET A O 1
ATOM 1125 N N . PHE A 1 138 ? -0.481 -7.486 2.907 1.00 93.00 138 PHE A N 1
ATOM 1126 C CA . PHE A 1 138 ? 0.220 -6.317 2.380 1.00 93.00 138 PHE A CA 1
ATOM 1127 C C . PHE A 1 138 ? 1.738 -6.487 2.506 1.00 93.00 138 PHE A C 1
ATOM 1129 O O . PHE A 1 138 ? 2.446 -6.400 1.508 1.00 93.00 138 PHE A O 1
ATOM 1136 N N . ASN A 1 139 ? 2.240 -6.791 3.707 1.00 93.12 139 ASN A N 1
ATOM 1137 C CA . ASN A 1 139 ? 3.682 -6.935 3.917 1.00 93.12 139 ASN A CA 1
ATOM 1138 C C . ASN A 1 139 ? 4.266 -8.114 3.136 1.00 93.12 139 ASN A C 1
ATOM 1140 O O . ASN A 1 139 ? 5.332 -7.967 2.552 1.00 93.12 139 ASN A O 1
ATOM 1144 N N . ILE A 1 140 ? 3.568 -9.254 3.084 1.00 94.44 14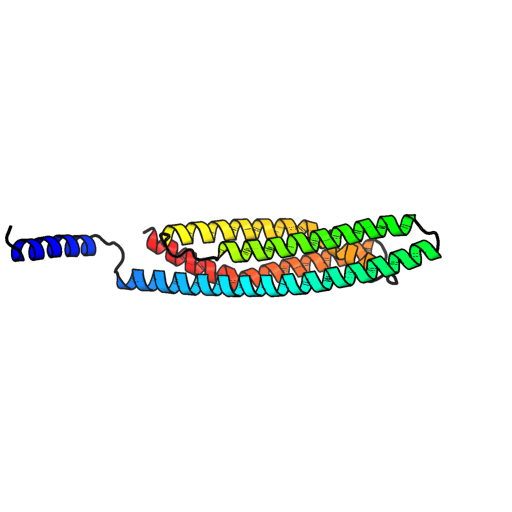0 ILE A N 1
ATOM 1145 C CA . ILE A 1 140 ? 4.024 -10.423 2.319 1.00 94.44 140 ILE A CA 1
ATOM 1146 C C . ILE A 1 140 ? 4.124 -10.081 0.831 1.00 94.44 140 ILE A C 1
ATOM 1148 O O . ILE A 1 140 ? 5.161 -10.315 0.221 1.00 94.44 140 ILE A O 1
ATOM 1152 N N . ILE A 1 141 ? 3.079 -9.485 0.253 1.00 94.50 141 ILE A N 1
ATOM 1153 C CA . ILE A 1 141 ? 3.060 -9.106 -1.164 1.00 94.50 141 ILE A CA 1
ATOM 1154 C C . ILE A 1 141 ? 4.229 -8.169 -1.478 1.00 94.50 141 ILE A C 1
ATOM 1156 O O . ILE A 1 141 ? 4.987 -8.424 -2.412 1.00 94.50 141 ILE A O 1
ATOM 1160 N N . TYR A 1 142 ? 4.411 -7.110 -0.686 1.00 94.25 142 TYR A N 1
ATOM 1161 C CA . TYR A 1 142 ? 5.457 -6.123 -0.947 1.00 94.25 142 TYR A CA 1
ATOM 1162 C C . TYR A 1 142 ? 6.870 -6.605 -0.612 1.00 94.25 142 TYR A C 1
ATOM 1164 O O . TYR A 1 142 ? 7.818 -6.108 -1.214 1.00 94.25 142 TYR A O 1
ATOM 1172 N N . LEU A 1 143 ? 7.031 -7.606 0.257 1.00 94.69 143 LEU A N 1
ATOM 1173 C CA . LEU A 1 143 ? 8.320 -8.261 0.489 1.00 94.69 143 LEU A CA 1
ATOM 1174 C C . LEU A 1 143 ? 8.862 -8.916 -0.789 1.00 94.69 143 LEU A C 1
ATOM 1176 O O . LEU A 1 143 ? 10.057 -8.828 -1.054 1.00 94.69 143 LEU A O 1
ATOM 1180 N N . PHE A 1 144 ? 7.988 -9.528 -1.594 1.00 93.19 144 PHE A N 1
ATOM 1181 C CA . PHE A 1 144 ? 8.371 -10.148 -2.867 1.00 93.19 144 PHE A CA 1
ATOM 1182 C C . PHE A 1 144 ? 8.326 -9.173 -4.046 1.00 93.19 144 PHE A C 1
ATOM 1184 O O . PHE A 1 144 ? 9.158 -9.243 -4.949 1.00 93.19 144 PHE A O 1
ATOM 1191 N N . LEU A 1 145 ? 7.364 -8.251 -4.044 1.00 95.06 145 LEU A N 1
ATOM 1192 C CA . LEU A 1 145 ? 7.130 -7.351 -5.166 1.00 95.06 145 LEU A CA 1
ATOM 1193 C C . LEU A 1 145 ? 8.137 -6.195 -5.223 1.00 95.06 145 LEU A C 1
ATOM 1195 O O . LEU A 1 145 ? 8.555 -5.824 -6.318 1.00 95.06 145 LEU A O 1
ATOM 1199 N N . TYR A 1 146 ? 8.554 -5.633 -4.082 1.00 95.38 146 TYR A N 1
ATOM 1200 C CA . TYR A 1 146 ? 9.492 -4.506 -4.072 1.00 95.38 146 TYR A CA 1
ATOM 1201 C C . TYR A 1 146 ? 10.868 -4.833 -4.665 1.00 95.38 146 TYR A C 1
ATOM 1203 O O . TYR A 1 146 ? 11.325 -4.036 -5.483 1.00 95.38 146 TYR A O 1
ATOM 1211 N N . PRO A 1 147 ? 11.523 -5.970 -4.357 1.00 95.56 147 PRO A N 1
ATOM 1212 C CA . PRO A 1 147 ? 12.800 -6.306 -4.983 1.00 95.56 147 PRO A CA 1
ATOM 1213 C C . PRO A 1 147 ? 12.710 -6.355 -6.511 1.00 95.56 147 PRO A C 1
ATOM 1215 O O . PRO A 1 147 ? 13.531 -5.747 -7.195 1.00 95.56 147 PRO A O 1
ATOM 1218 N N . ALA A 1 148 ? 11.677 -7.017 -7.045 1.00 94.88 148 ALA A N 1
ATOM 1219 C CA . ALA A 1 148 ? 11.436 -7.099 -8.484 1.00 94.88 148 ALA A CA 1
ATOM 1220 C C . ALA A 1 148 ? 11.135 -5.721 -9.093 1.00 94.88 148 ALA A C 1
ATOM 1222 O O . ALA A 1 148 ? 11.691 -5.369 -10.133 1.00 94.88 148 ALA A O 1
ATOM 1223 N N . TYR A 1 149 ? 10.299 -4.923 -8.425 1.00 95.25 149 TYR A N 1
ATOM 1224 C CA . TYR A 1 149 ? 9.968 -3.560 -8.835 1.00 95.25 149 TYR A CA 1
ATOM 1225 C C . TYR A 1 149 ? 11.209 -2.661 -8.894 1.00 95.25 149 TYR A C 1
ATOM 1227 O O . TYR A 1 149 ? 11.468 -2.050 -9.926 1.00 95.25 149 TYR A O 1
ATOM 1235 N N . PHE A 1 150 ? 12.019 -2.606 -7.833 1.00 95.06 150 PHE A N 1
ATOM 1236 C CA . PHE A 1 150 ? 13.221 -1.769 -7.810 1.00 95.06 150 PHE A CA 1
ATOM 1237 C C . PHE A 1 150 ? 14.249 -2.215 -8.846 1.00 95.06 150 PHE A C 1
ATOM 1239 O O . PHE A 1 150 ? 14.862 -1.371 -9.498 1.00 95.06 150 PHE A O 1
ATOM 1246 N N . TYR A 1 151 ? 14.385 -3.525 -9.058 1.00 93.12 151 TYR A N 1
ATOM 1247 C CA . TYR A 1 151 ? 15.225 -4.055 -10.124 1.00 93.12 151 TYR A CA 1
ATOM 1248 C C . TYR A 1 151 ? 14.749 -3.587 -11.508 1.00 93.12 151 TYR A C 1
ATOM 1250 O O . TYR A 1 151 ? 15.548 -3.075 -12.294 1.00 93.12 151 TYR A O 1
ATOM 1258 N N . ALA A 1 152 ? 13.443 -3.687 -11.785 1.00 92.06 152 ALA A N 1
ATOM 1259 C CA . ALA A 1 152 ? 12.845 -3.212 -13.031 1.00 92.06 152 ALA A CA 1
ATOM 1260 C C . ALA A 1 152 ? 13.017 -1.694 -13.213 1.00 92.06 152 ALA A C 1
ATOM 1262 O O . ALA A 1 152 ? 13.358 -1.245 -14.306 1.00 92.06 152 ALA A O 1
ATOM 1263 N N . VAL A 1 153 ? 12.864 -0.902 -12.144 1.00 91.19 153 VAL A N 1
ATOM 1264 C CA . VAL A 1 153 ? 13.095 0.550 -12.174 1.00 91.19 153 VAL A CA 1
ATOM 1265 C C . VAL A 1 153 ? 14.535 0.872 -12.564 1.00 91.19 153 VAL A C 1
ATOM 1267 O O . VAL A 1 153 ? 14.753 1.678 -13.466 1.00 91.19 153 VAL A O 1
ATOM 1270 N N . ILE A 1 154 ? 15.519 0.227 -11.929 1.00 90.19 154 ILE A N 1
ATOM 1271 C CA . ILE A 1 154 ? 16.939 0.441 -12.240 1.00 90.19 154 ILE A CA 1
ATOM 1272 C C . ILE A 1 154 ? 17.213 0.113 -13.712 1.00 90.19 154 ILE A C 1
ATOM 1274 O O . ILE A 1 154 ? 17.839 0.903 -14.414 1.00 90.19 154 ILE A O 1
ATOM 1278 N N . LYS A 1 155 ? 16.698 -1.019 -14.202 1.00 87.00 155 LYS A N 1
ATOM 1279 C CA . LYS A 1 155 ? 16.925 -1.470 -15.581 1.00 87.00 155 LYS A CA 1
ATOM 1280 C C . LYS A 1 155 ? 16.253 -0.593 -16.637 1.00 87.00 155 LYS A C 1
ATOM 1282 O O . LYS A 1 155 ? 16.847 -0.364 -17.687 1.00 87.00 155 LYS A O 1
ATOM 1287 N N . LEU A 1 156 ? 15.043 -0.101 -16.374 1.00 84.88 156 LEU A N 1
ATOM 1288 C CA . LEU A 1 156 ? 14.270 0.682 -17.344 1.00 84.88 156 LEU A CA 1
ATOM 1289 C C . LEU A 1 156 ? 14.620 2.175 -17.326 1.00 84.88 156 LEU A C 1
ATOM 1291 O O . LEU A 1 156 ? 14.665 2.800 -18.384 1.00 84.88 156 LEU A O 1
ATOM 1295 N N . PHE A 1 157 ? 14.852 2.755 -16.145 1.00 83.25 157 PHE A N 1
ATOM 1296 C CA . PHE A 1 157 ? 14.964 4.210 -15.974 1.00 83.25 157 PHE A CA 1
ATOM 1297 C C . PHE A 1 157 ? 16.389 4.705 -15.724 1.00 83.25 157 PHE A C 1
ATOM 1299 O O . PHE A 1 157 ? 16.637 5.900 -15.876 1.00 83.25 157 PHE A O 1
ATOM 1306 N N . LEU A 1 158 ? 17.341 3.822 -15.401 1.00 83.06 158 LEU A N 1
ATOM 1307 C CA . LEU A 1 158 ? 18.753 4.178 -15.212 1.00 83.06 158 LEU A CA 1
ATOM 1308 C C . LEU A 1 158 ? 19.660 3.457 -16.229 1.00 83.06 158 LEU A C 1
ATOM 1310 O O . LEU A 1 158 ? 20.613 2.787 -15.835 1.00 83.06 158 LEU A O 1
ATOM 1314 N N . PRO A 1 159 ? 19.416 3.596 -17.550 1.00 69.25 159 PRO A N 1
ATOM 1315 C CA . PRO A 1 159 ? 20.104 2.804 -18.574 1.00 69.25 159 PRO A CA 1
ATOM 1316 C C . PRO A 1 159 ? 21.610 3.087 -18.680 1.00 69.25 159 PRO A C 1
ATOM 1318 O O . PRO A 1 159 ? 22.348 2.236 -19.163 1.00 69.25 159 PRO A O 1
ATOM 1321 N N . TYR A 1 160 ? 22.068 4.262 -18.236 1.00 71.94 160 TYR A N 1
ATOM 1322 C CA . TYR A 1 160 ? 23.488 4.644 -18.218 1.00 71.94 160 TYR A CA 1
ATOM 1323 C C . TYR A 1 160 ? 24.196 4.257 -16.917 1.00 71.94 160 TYR A C 1
ATOM 1325 O O . TYR A 1 160 ? 25.403 4.452 -16.774 1.00 71.94 160 TYR A O 1
ATOM 1333 N N . TRP A 1 161 ? 23.451 3.724 -15.948 1.00 76.19 161 TRP A N 1
ATOM 1334 C CA . TRP A 1 161 ? 24.020 3.199 -14.726 1.00 76.19 161 TRP A CA 1
ATOM 1335 C C . TRP A 1 161 ? 24.365 1.728 -14.967 1.00 76.19 161 TRP A C 1
ATOM 1337 O O . TRP A 1 161 ? 23.486 0.872 -15.055 1.00 76.19 161 TRP A O 1
ATOM 1347 N N . HIS A 1 162 ? 25.662 1.430 -15.068 1.00 77.00 162 HIS A N 1
ATOM 1348 C CA . HIS A 1 162 ? 26.189 0.067 -15.208 1.00 77.00 162 HIS A CA 1
ATOM 1349 C C . HIS A 1 162 ? 26.909 -0.409 -13.935 1.00 77.00 162 HIS A C 1
ATOM 1351 O O . HIS A 1 162 ? 28.093 -0.749 -13.985 1.00 77.00 162 HIS A O 1
ATOM 1357 N N . PRO A 1 163 ? 26.249 -0.405 -12.762 1.00 79.75 163 PRO A N 1
ATOM 1358 C CA . PRO A 1 163 ? 26.858 -0.923 -11.553 1.00 79.75 163 PRO A CA 1
ATOM 1359 C C . PRO A 1 163 ? 26.996 -2.450 -11.639 1.00 79.75 163 PRO A C 1
ATOM 1361 O O . PRO A 1 163 ? 26.303 -3.122 -12.409 1.00 79.75 163 P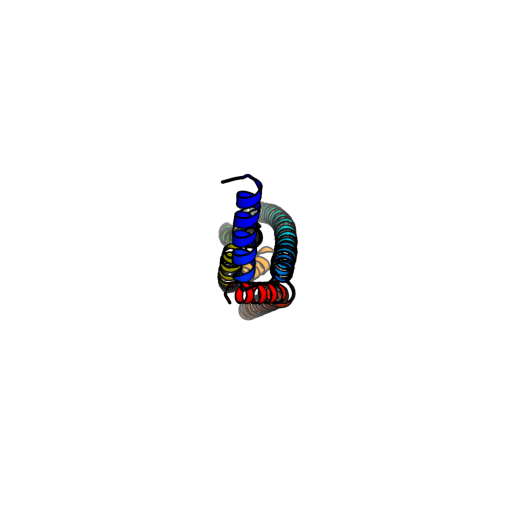RO A O 1
ATOM 1364 N N . SER A 1 164 ? 27.882 -3.014 -10.817 1.00 89.38 164 SER A N 1
ATOM 1365 C CA . SER A 1 164 ? 27.999 -4.467 -10.693 1.00 89.38 164 SER A CA 1
ATOM 1366 C C . SER A 1 164 ? 26.672 -5.086 -10.226 1.00 89.38 164 SER A C 1
ATOM 1368 O O . SER A 1 164 ? 25.864 -4.445 -9.547 1.00 89.38 164 SER A O 1
ATOM 1370 N N . LEU A 1 165 ? 26.453 -6.364 -10.552 1.00 87.12 165 LEU A N 1
ATOM 1371 C CA . LEU A 1 165 ? 25.253 -7.103 -10.138 1.00 87.12 165 LEU A CA 1
ATOM 1372 C C . LEU A 1 165 ? 25.059 -7.071 -8.607 1.00 87.12 165 LEU A C 1
ATOM 1374 O O . LEU A 1 165 ? 23.938 -6.938 -8.121 1.00 87.12 165 LEU A O 1
ATOM 1378 N N . GLN A 1 166 ? 26.165 -7.126 -7.857 1.00 92.31 166 GLN A N 1
ATOM 1379 C CA . GLN A 1 166 ? 26.178 -7.017 -6.396 1.00 92.31 166 GLN A CA 1
ATOM 1380 C C . GLN A 1 166 ? 25.617 -5.673 -5.924 1.00 92.31 166 GLN A C 1
ATOM 1382 O O . GLN A 1 166 ? 24.751 -5.645 -5.052 1.00 92.31 166 GLN A O 1
ATOM 1387 N N . THR A 1 167 ? 26.048 -4.567 -6.535 1.00 92.06 167 THR A N 1
ATOM 1388 C CA . THR A 1 167 ? 25.537 -3.232 -6.208 1.00 92.06 167 THR A CA 1
ATOM 1389 C C . THR A 1 167 ? 24.041 -3.127 -6.490 1.00 92.06 167 THR A C 1
ATOM 1391 O O . THR A 1 167 ? 23.312 -2.623 -5.642 1.00 92.06 167 THR A O 1
ATOM 1394 N N . ILE A 1 168 ? 23.553 -3.665 -7.618 1.00 90.94 168 ILE A N 1
ATOM 1395 C CA . ILE A 1 168 ? 22.112 -3.672 -7.930 1.00 90.94 168 ILE A CA 1
ATOM 1396 C C . ILE A 1 168 ? 21.326 -4.403 -6.838 1.00 90.94 168 ILE A C 1
ATOM 1398 O O . ILE A 1 168 ? 20.322 -3.881 -6.352 1.00 90.94 168 ILE A O 1
ATOM 1402 N N . PHE A 1 169 ? 21.780 -5.588 -6.424 1.00 92.69 169 PHE A N 1
ATOM 1403 C CA . PHE A 1 169 ? 21.104 -6.355 -5.379 1.00 92.69 169 PHE A CA 1
ATOM 1404 C C . PHE A 1 169 ? 21.125 -5.652 -4.023 1.00 92.69 169 PHE A C 1
ATOM 1406 O O . PHE A 1 169 ? 20.088 -5.605 -3.361 1.00 92.69 169 PHE A O 1
ATOM 1413 N N . ILE A 1 170 ? 22.250 -5.042 -3.637 1.00 94.38 170 ILE A N 1
ATOM 1414 C CA . ILE A 1 170 ? 22.344 -4.249 -2.404 1.00 94.38 170 ILE A CA 1
ATOM 1415 C C . ILE A 1 170 ? 21.377 -3.061 -2.460 1.00 94.38 170 ILE A C 1
ATOM 1417 O O . ILE A 1 170 ? 20.618 -2.846 -1.516 1.00 94.38 170 ILE A O 1
ATOM 1421 N N . THR A 1 171 ? 21.334 -2.321 -3.573 1.00 92.69 171 THR A N 1
ATOM 1422 C CA . THR A 1 171 ? 20.399 -1.200 -3.746 1.00 92.69 171 THR A CA 1
ATOM 1423 C C . THR A 1 171 ? 18.944 -1.661 -3.663 1.00 92.69 171 THR A C 1
ATOM 1425 O O . THR A 1 171 ? 18.155 -1.037 -2.955 1.00 92.69 171 THR A O 1
ATOM 1428 N N . CYS A 1 172 ? 18.582 -2.768 -4.318 1.00 94.69 172 CYS A N 1
ATOM 1429 C CA . CYS A 1 172 ? 17.223 -3.315 -4.257 1.00 94.69 172 CYS A CA 1
ATOM 1430 C C . CYS A 1 172 ? 16.847 -3.753 -2.835 1.00 94.69 172 CYS A C 1
ATOM 1432 O O . CYS A 1 172 ? 15.734 -3.476 -2.382 1.00 94.69 172 CYS A O 1
ATOM 1434 N N . ALA A 1 173 ? 17.766 -4.403 -2.115 1.00 94.12 173 ALA A N 1
ATOM 1435 C CA . ALA A 1 173 ? 17.556 -4.831 -0.735 1.00 94.12 173 ALA A CA 1
ATOM 1436 C C . ALA A 1 173 ? 17.376 -3.636 0.214 1.00 94.12 173 ALA A C 1
ATOM 1438 O O . ALA A 1 173 ? 16.447 -3.630 1.027 1.00 94.12 173 ALA A O 1
ATOM 1439 N N . LEU A 1 174 ? 18.207 -2.597 0.078 1.00 96.19 174 LEU A N 1
ATOM 1440 C CA . LEU A 1 174 ? 18.089 -1.360 0.853 1.00 96.19 174 LEU A CA 1
ATOM 1441 C C . LEU A 1 174 ? 16.777 -0.631 0.553 1.00 96.19 174 LEU A C 1
ATOM 1443 O O . LEU A 1 174 ? 16.039 -0.303 1.480 1.00 96.19 174 LEU A O 1
ATOM 1447 N N . ALA A 1 175 ? 16.442 -0.431 -0.724 1.00 95.31 175 ALA A N 1
ATOM 1448 C CA . ALA A 1 175 ? 15.209 0.239 -1.132 1.00 95.31 175 ALA A CA 1
ATOM 1449 C C . ALA A 1 175 ? 13.958 -0.515 -0.652 1.00 95.31 175 ALA A C 1
ATOM 1451 O O . ALA A 1 175 ? 13.021 0.098 -0.133 1.00 95.31 175 ALA A O 1
ATOM 1452 N N . THR A 1 176 ? 13.969 -1.849 -0.743 1.00 95.56 176 THR A N 1
ATOM 1453 C CA . THR A 1 176 ? 12.910 -2.714 -0.202 1.00 95.56 176 THR A CA 1
ATOM 1454 C C . THR A 1 176 ? 12.787 -2.552 1.308 1.00 95.56 176 THR A C 1
ATOM 1456 O O . THR A 1 176 ? 11.692 -2.304 1.811 1.00 95.56 176 THR A O 1
ATOM 1459 N N . SER A 1 177 ? 13.906 -2.632 2.031 1.00 95.44 177 SER A N 1
ATOM 1460 C CA . SER A 1 177 ? 13.926 -2.528 3.493 1.00 95.44 177 SER A CA 1
ATOM 1461 C C . SER A 1 177 ? 13.403 -1.173 3.962 1.00 95.44 177 SER A C 1
ATOM 1463 O O . SER A 1 177 ? 12.521 -1.113 4.815 1.00 95.44 177 SER A O 1
ATOM 1465 N N . ILE A 1 178 ? 13.878 -0.083 3.355 1.00 96.31 178 ILE A N 1
ATOM 1466 C CA . ILE A 1 178 ? 13.425 1.279 3.658 1.00 96.31 178 ILE A CA 1
ATOM 1467 C C . ILE A 1 178 ? 11.927 1.427 3.369 1.00 96.31 178 ILE A C 1
ATOM 1469 O O . ILE A 1 178 ? 11.199 1.979 4.192 1.00 96.31 178 ILE A O 1
ATOM 1473 N N . SER A 1 179 ? 11.444 0.891 2.246 1.00 94.56 179 SER A N 1
ATOM 1474 C CA . SER A 1 179 ? 10.027 0.978 1.866 1.00 94.56 179 SER A CA 1
ATOM 1475 C C . SER A 1 179 ? 9.120 0.188 2.813 1.00 94.56 179 SER A C 1
ATOM 1477 O O . SER A 1 179 ? 8.058 0.678 3.201 1.00 94.56 179 SER A O 1
ATOM 1479 N N . LEU A 1 180 ? 9.541 -1.007 3.238 1.00 94.50 180 LEU A N 1
ATOM 1480 C CA . LEU A 1 180 ? 8.805 -1.821 4.210 1.00 94.50 180 LEU A CA 1
ATOM 1481 C C . LEU A 1 180 ? 8.820 -1.195 5.607 1.00 94.50 180 LEU A C 1
ATOM 1483 O O . LEU A 1 180 ? 7.767 -1.106 6.236 1.00 94.50 180 LEU A O 1
ATOM 1487 N N . ILE A 1 181 ? 9.972 -0.712 6.081 1.00 94.62 181 ILE A N 1
ATOM 1488 C CA . ILE A 1 181 ? 10.093 -0.040 7.385 1.00 94.62 181 ILE A CA 1
ATOM 1489 C C . ILE A 1 181 ? 9.259 1.244 7.397 1.00 94.62 181 ILE A C 1
ATOM 1491 O O . ILE A 1 181 ? 8.477 1.463 8.325 1.00 94.62 181 ILE A O 1
ATOM 1495 N N . GLY A 1 182 ? 9.372 2.065 6.350 1.00 92.81 182 GLY A N 1
ATOM 1496 C CA . GLY A 1 182 ? 8.584 3.284 6.186 1.00 92.81 182 GLY A CA 1
ATOM 1497 C C . GLY A 1 182 ? 7.085 2.991 6.150 1.00 92.81 182 GLY A C 1
ATOM 1498 O O . GLY A 1 182 ? 6.311 3.633 6.863 1.00 92.81 182 GLY A O 1
ATOM 1499 N N . GLY A 1 183 ? 6.677 1.961 5.403 1.00 90.94 183 GLY A N 1
ATOM 1500 C CA . GLY A 1 183 ? 5.300 1.473 5.376 1.00 90.94 183 GLY A CA 1
ATOM 1501 C C . GLY A 1 183 ? 4.816 1.005 6.751 1.00 90.94 183 GLY A C 1
ATOM 1502 O O . GLY A 1 183 ? 3.778 1.464 7.231 1.00 90.94 183 GLY A O 1
ATOM 1503 N N . HIS A 1 184 ? 5.573 0.143 7.433 1.00 93.00 184 HIS A N 1
ATOM 1504 C CA . HIS A 1 184 ? 5.247 -0.335 8.778 1.00 93.00 184 HIS A CA 1
ATOM 1505 C C . HIS A 1 184 ? 5.070 0.828 9.755 1.00 93.00 184 HIS A C 1
ATOM 1507 O O . HIS A 1 184 ? 4.066 0.894 10.470 1.00 93.00 184 HIS A O 1
ATOM 1513 N N . TRP A 1 185 ? 6.009 1.774 9.760 1.00 93.69 185 TRP A N 1
ATOM 1514 C CA . TRP A 1 185 ? 5.950 2.933 10.641 1.00 93.69 185 TRP A CA 1
ATOM 1515 C C . TRP A 1 185 ? 4.738 3.820 10.342 1.00 93.69 185 TRP A C 1
ATOM 1517 O O . TRP A 1 185 ? 4.014 4.209 11.265 1.00 93.69 185 TRP A O 1
ATOM 1527 N N . TYR A 1 186 ? 4.450 4.055 9.060 1.00 91.00 186 TYR A N 1
ATOM 1528 C CA . TYR A 1 186 ? 3.260 4.775 8.618 1.00 91.00 186 TYR A CA 1
ATOM 1529 C C . TYR A 1 186 ? 1.969 4.130 9.154 1.00 91.00 186 TYR A C 1
ATOM 1531 O O . TYR A 1 186 ? 1.153 4.800 9.801 1.00 91.00 186 TYR A O 1
ATOM 1539 N N . TYR A 1 187 ? 1.806 2.818 8.957 1.00 91.25 187 TYR A N 1
ATOM 1540 C CA . TYR A 1 187 ? 0.646 2.071 9.450 1.00 91.25 187 TYR A CA 1
ATOM 1541 C C . TYR A 1 187 ? 0.561 2.068 10.981 1.00 91.25 187 TYR A C 1
ATOM 1543 O O . TYR A 1 187 ? -0.526 2.230 11.542 1.00 91.25 187 TYR A O 1
ATOM 1551 N N . LYS A 1 188 ? 1.699 1.978 11.673 1.00 90.00 188 LYS A N 1
ATOM 1552 C CA . LYS A 1 188 ? 1.763 2.036 13.136 1.00 90.00 188 LYS A CA 1
ATOM 1553 C C . LYS A 1 188 ? 1.245 3.350 13.697 1.00 90.00 188 LYS A C 1
ATOM 1555 O O . LYS A 1 188 ? 0.399 3.345 14.592 1.00 90.00 188 LYS A O 1
ATOM 1560 N N . VAL A 1 189 ? 1.700 4.468 13.143 1.00 89.69 189 VAL A N 1
ATOM 1561 C CA . VAL A 1 189 ? 1.314 5.798 13.624 1.00 89.69 189 VAL A CA 1
ATOM 1562 C C . VAL A 1 189 ? -0.122 6.145 13.231 1.00 89.69 189 VAL A C 1
ATOM 1564 O O . VAL A 1 189 ? -0.856 6.725 14.033 1.00 89.69 189 VAL A O 1
ATOM 1567 N N . LYS A 1 190 ? -0.540 5.827 12.000 1.00 88.50 190 LYS A N 1
ATOM 1568 C CA . LYS A 1 190 ? -1.816 6.318 11.455 1.00 88.50 190 LYS A CA 1
ATOM 1569 C C . LYS A 1 190 ? -2.994 5.356 11.637 1.00 88.50 190 LYS A C 1
ATOM 1571 O O . LYS A 1 190 ? -4.116 5.854 11.732 1.00 88.50 190 LYS A O 1
ATOM 1576 N N . PHE A 1 191 ? -2.759 4.042 11.712 1.00 90.62 191 PHE A N 1
ATOM 1577 C CA . PHE A 1 191 ? -3.812 3.017 11.774 1.00 90.62 191 PHE A CA 1
ATOM 1578 C C . PHE A 1 191 ? -3.812 2.247 13.098 1.00 90.62 191 PHE A C 1
ATOM 1580 O O . PHE A 1 191 ? -4.839 2.238 13.774 1.00 90.62 191 PHE A O 1
ATOM 1587 N N . PHE A 1 192 ? -2.686 1.661 13.530 1.00 90.88 192 PHE A N 1
ATOM 1588 C CA . PHE A 1 192 ? -2.684 0.787 14.718 1.00 90.88 192 PHE A CA 1
ATOM 1589 C C . PHE A 1 192 ? -3.110 1.494 16.006 1.00 90.88 192 PHE A C 1
ATOM 1591 O O . PHE A 1 192 ? -3.850 0.912 16.794 1.00 90.88 192 PHE A O 1
ATOM 1598 N N . LYS A 1 193 ? -2.733 2.765 16.200 1.00 88.88 193 LYS A N 1
ATOM 1599 C CA . LYS A 1 193 ? -3.202 3.541 17.362 1.00 88.88 193 LYS A CA 1
ATOM 1600 C C . LYS A 1 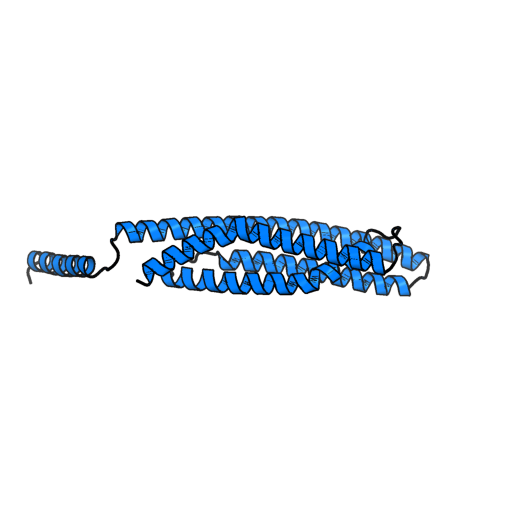193 ? -4.734 3.645 17.411 1.00 88.88 193 LYS A C 1
ATOM 1602 O O . LYS A 1 193 ? -5.321 3.525 18.479 1.00 88.88 193 LYS A O 1
ATOM 1607 N N . LYS A 1 194 ? -5.377 3.847 16.258 1.00 89.81 194 LYS A N 1
ATOM 1608 C CA . LYS A 1 194 ? -6.838 3.957 16.149 1.00 89.81 194 LYS A CA 1
ATOM 1609 C C . LYS A 1 194 ? -7.521 2.597 16.271 1.00 89.81 194 LYS A C 1
ATOM 1611 O O . LYS A 1 194 ? -8.514 2.489 16.974 1.00 89.81 194 LYS A O 1
ATOM 1616 N N . LEU A 1 195 ? -6.949 1.554 15.672 1.00 90.75 195 LEU A N 1
ATOM 1617 C CA . LEU A 1 195 ? -7.441 0.182 15.833 1.00 90.75 195 LEU A CA 1
ATOM 1618 C C . LEU A 1 195 ? -7.383 -0.296 17.279 1.00 90.75 195 LEU A C 1
ATOM 1620 O O . LEU A 1 195 ? -8.315 -0.953 17.718 1.00 90.75 195 LEU A O 1
ATOM 1624 N N . LYS A 1 196 ? -6.349 0.080 18.039 1.00 90.94 196 LYS A N 1
ATOM 1625 C CA . LYS A 1 196 ? -6.278 -0.240 19.468 1.00 90.94 196 L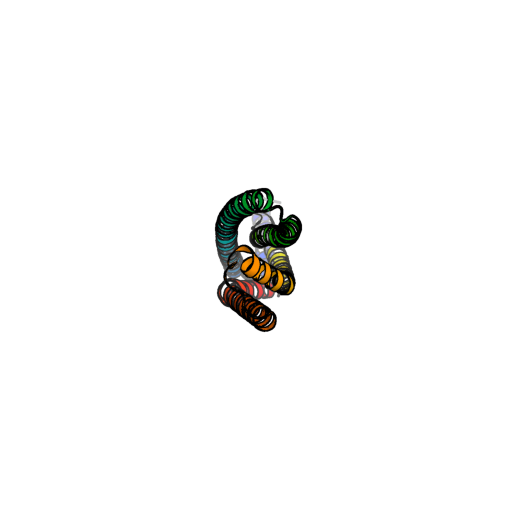YS A CA 1
ATOM 1626 C C . LYS A 1 196 ? -7.441 0.380 20.253 1.00 90.94 196 LYS A C 1
ATOM 1628 O O . LYS A 1 196 ? -8.044 -0.303 21.067 1.00 90.94 196 LYS A O 1
ATOM 1633 N N . SER A 1 197 ? -7.807 1.628 19.952 1.00 89.06 197 SER A N 1
ATOM 1634 C CA . SER A 1 197 ? -8.988 2.264 20.558 1.00 89.06 197 SER A CA 1
ATOM 1635 C C . SER A 1 197 ? -10.292 1.549 20.175 1.00 89.06 197 SER A C 1
ATOM 1637 O O . SER A 1 197 ? -11.162 1.363 21.020 1.00 89.06 197 SER A O 1
ATOM 1639 N N . LEU A 1 198 ? -10.414 1.077 18.930 1.00 89.88 198 LEU A N 1
ATOM 1640 C CA . LEU A 1 198 ? -11.560 0.267 18.498 1.00 89.88 198 LEU A CA 1
ATOM 1641 C C . LEU A 1 198 ? -11.600 -1.112 19.184 1.00 89.88 198 LEU A C 1
ATOM 1643 O O . LEU A 1 198 ? -12.678 -1.606 19.498 1.00 89.88 198 LEU A O 1
ATOM 1647 N N . GLU A 1 199 ? -10.444 -1.730 19.438 1.00 90.81 199 GLU A N 1
ATOM 1648 C CA . GLU A 1 199 ? -10.332 -2.983 20.197 1.00 90.81 199 GLU A CA 1
ATOM 1649 C C . GLU A 1 199 ? -10.737 -2.806 21.665 1.00 90.81 199 GLU A C 1
ATOM 1651 O O . GLU A 1 199 ? -11.372 -3.691 22.234 1.00 90.81 199 GLU A O 1
ATOM 1656 N N . GLU A 1 200 ? -10.398 -1.671 22.279 1.00 90.62 200 GLU A N 1
ATOM 1657 C CA . GLU A 1 200 ? -10.832 -1.319 23.637 1.00 90.62 200 GLU A CA 1
ATOM 1658 C C . GLU A 1 200 ? -12.356 -1.140 23.703 1.00 90.62 200 GLU A C 1
ATOM 1660 O O . GLU A 1 200 ? -13.001 -1.722 24.576 1.00 90.62 200 GLU A O 1
ATOM 1665 N N . ASN A 1 201 ? -12.943 -0.438 22.727 1.00 86.12 201 ASN A N 1
ATOM 1666 C CA . ASN A 1 201 ? -14.397 -0.311 22.592 1.00 86.12 201 ASN A CA 1
ATOM 1667 C C . ASN A 1 201 ? -15.080 -1.677 22.407 1.00 86.12 201 ASN A C 1
ATOM 1669 O O . ASN A 1 201 ? -16.104 -1.937 23.032 1.00 86.12 201 ASN A O 1
ATOM 1673 N N . LEU A 1 202 ? -14.515 -2.565 21.578 1.00 88.44 202 LEU A N 1
ATOM 1674 C CA . LEU A 1 202 ? -15.057 -3.909 21.357 1.00 88.44 202 LEU A CA 1
ATOM 1675 C C . LEU A 1 202 ? -15.037 -4.748 22.640 1.00 88.44 202 LEU A C 1
ATOM 1677 O O . LEU A 1 202 ? -16.047 -5.355 22.976 1.00 88.44 202 LEU A O 1
ATOM 1681 N N . LYS A 1 203 ? -13.923 -4.744 23.383 1.00 87.94 203 LYS A N 1
ATOM 1682 C CA . LYS A 1 203 ? -13.820 -5.466 24.662 1.00 87.94 203 LYS A CA 1
ATOM 1683 C C . LYS A 1 203 ? -14.866 -5.007 25.672 1.00 87.94 203 LYS A C 1
ATOM 1685 O O . LYS A 1 203 ? -15.381 -5.831 26.414 1.00 87.94 203 LYS A O 1
ATOM 1690 N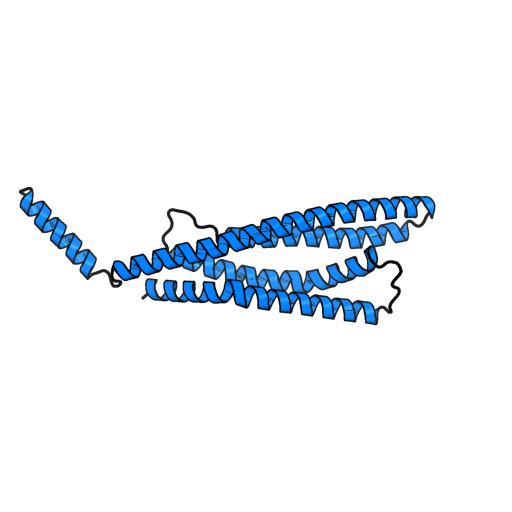 N . TYR A 1 204 ? -15.167 -3.711 25.689 1.00 83.25 204 TYR A N 1
ATOM 1691 C CA . TYR A 1 204 ? -16.190 -3.151 26.568 1.00 83.25 204 TYR A CA 1
ATOM 1692 C C . TYR A 1 204 ? -17.614 -3.541 26.147 1.00 83.25 204 TYR A C 1
ATOM 1694 O O . TYR A 1 204 ? -18.491 -3.659 26.990 1.00 83.25 204 TYR A O 1
ATOM 1702 N N . LEU A 1 205 ? -17.858 -3.747 24.849 1.00 82.12 205 LEU A N 1
ATOM 1703 C CA . LEU A 1 205 ? -19.145 -4.236 24.342 1.00 82.12 205 LEU A CA 1
ATOM 1704 C C . LEU A 1 205 ? -19.338 -5.748 24.563 1.00 82.12 205 LEU A C 1
ATOM 1706 O O . LEU A 1 205 ? -20.475 -6.206 24.601 1.00 82.12 205 LEU A O 1
ATOM 1710 N N . GLU A 1 206 ? -18.250 -6.516 24.685 1.00 83.06 206 GLU A N 1
ATOM 1711 C CA . GLU A 1 206 ? -18.276 -7.968 24.933 1.00 83.06 206 GLU A CA 1
ATOM 1712 C C . GLU A 1 206 ? -18.380 -8.341 26.434 1.00 83.06 206 GLU A C 1
ATOM 1714 O O . GLU A 1 206 ? -18.668 -9.499 26.743 1.00 83.06 206 GLU A O 1
ATOM 1719 N N . SER A 1 207 ? -18.147 -7.396 27.359 1.00 68.69 207 SER A N 1
ATOM 1720 C CA . SER A 1 207 ? -18.189 -7.593 28.827 1.00 68.69 207 SER A CA 1
ATOM 1721 C C . SER A 1 207 ? -19.582 -7.414 29.434 1.00 68.69 207 SER A C 1
ATOM 1723 O O . SER A 1 207 ? -20.027 -8.287 30.227 1.00 68.69 207 SER A O 1
#

Mean predicted aligned error: 8.87 Å

Organism: NCBI:txid2305909

Nearest PDB structures (foldseek):
  1i4d-assembly1_A  TM=2.869E-01  e=4.020E+00  Homo sapiens

Foldseek 3Di:
DDPVVVVVVVVVVVVVVCVVPPDHPVVVVVLVVLLLVLLVLQLVVLVVQLVVLLVVLVVVVVVLVVLLVVCVVCCVVVVPVVVNVVLVVLSVLSVVVSVVSNVLSVQSNVLSDDDPPDDLLVNLVSSLVSVVVSVVVVLVCLLVSQLSNQLSCCVRPVVVDDDDPVVSNVVSVVRSVCVSVVVVVCCVVRPVVSNVVSVVSSVVVVD

Secondary structure (DSSP, 8-state):
--HHHHHHHHHHHHHHHHHH-SS-HHHHHHHHHHHHHHHHHHHHHHHHHHHHHHHHHHHHHHHHHHHHHHHHHHHHHHT-HHHHHHHHHHHHHHHHHHHHHHHHHHHHHHHTPPPTTS-HHHHHHHHHHHHHHHHHHHHHHHHHHHHHHHHHHHHHH-TT----HHHHHHHHHHHHHHHHHHHHHHHIIIIIHHHHHHHHHHHHHH-

Radius of gyration: 26.65 Å; Cα contacts (8 Å, |Δi|>4): 113; chains: 1; bounding box: 85×20×70 Å